Protein AF-A0A9P7FXV1-F1 (afdb_monomer_lite)

pLDDT: mean 77.08, std 21.06, range [22.27, 98.38]

Structure (mmCIF, N/CA/C/O backbone):
data_AF-A0A9P7FXV1-F1
#
_entry.id   AF-A0A9P7FXV1-F1
#
loop_
_atom_site.group_PDB
_atom_site.id
_atom_site.type_symbol
_atom_site.label_atom_id
_atom_site.label_alt_id
_atom_site.label_comp_id
_atom_site.label_asym_id
_atom_site.label_entity_id
_atom_site.label_seq_id
_atom_site.pdbx_PDB_ins_code
_atom_site.Cartn_x
_atom_site.Cartn_y
_atom_site.Cartn_z
_atom_site.occupancy
_atom_site.B_iso_or_equiv
_atom_site.auth_seq_id
_atom_site.auth_comp_id
_atom_site.auth_asym_id
_atom_site.auth_atom_id
_atom_site.pdbx_PDB_model_num
ATOM 1 N N . MET A 1 1 ? 38.167 -11.041 4.157 1.00 78.38 1 MET A N 1
ATOM 2 C CA . MET A 1 1 ? 37.473 -10.419 5.307 1.00 78.38 1 MET A CA 1
ATOM 3 C C . MET A 1 1 ? 36.008 -10.320 4.928 1.00 78.38 1 MET A C 1
ATOM 5 O O . MET A 1 1 ? 35.754 -10.194 3.730 1.00 78.38 1 MET A O 1
ATOM 9 N N . PRO A 1 2 ? 35.059 -10.440 5.872 1.00 86.94 2 PRO A N 1
ATOM 10 C CA . PRO A 1 2 ? 33.656 -10.215 5.556 1.00 86.94 2 PRO A CA 1
ATOM 11 C C . PRO A 1 2 ? 33.487 -8.873 4.840 1.00 86.94 2 PRO A C 1
ATOM 13 O O . PRO A 1 2 ? 34.215 -7.917 5.126 1.00 86.94 2 PRO A O 1
ATOM 16 N N . GLY A 1 3 ? 32.592 -8.820 3.862 1.00 89.19 3 GLY A N 1
ATOM 17 C CA . GLY A 1 3 ? 32.400 -7.605 3.083 1.00 89.19 3 GLY A CA 1
ATOM 18 C C . GLY A 1 3 ? 31.853 -7.850 1.691 1.00 89.19 3 GLY A C 1
ATOM 19 O O . GLY A 1 3 ? 31.353 -8.932 1.378 1.00 89.19 3 GLY A O 1
ATOM 20 N N . PHE A 1 4 ? 31.973 -6.834 0.848 1.00 91.94 4 PHE A N 1
ATOM 21 C CA . PHE A 1 4 ? 31.473 -6.863 -0.521 1.00 91.94 4 PHE A CA 1
ATOM 22 C C . PHE A 1 4 ? 32.622 -6.714 -1.502 1.00 91.94 4 PHE A C 1
ATOM 24 O O . PHE A 1 4 ? 33.354 -5.727 -1.441 1.00 91.94 4 PHE A O 1
ATOM 31 N N . ASN A 1 5 ? 32.747 -7.663 -2.425 1.00 94.88 5 ASN A N 1
ATOM 32 C CA . ASN A 1 5 ? 33.520 -7.463 -3.641 1.00 94.88 5 ASN A CA 1
ATOM 33 C C . ASN A 1 5 ? 32.576 -6.904 -4.702 1.00 94.88 5 ASN A C 1
ATOM 35 O O . ASN A 1 5 ? 31.566 -7.533 -5.001 1.00 94.88 5 ASN A O 1
ATOM 39 N N . ILE A 1 6 ? 32.862 -5.742 -5.283 1.00 95.81 6 ILE A N 1
ATOM 40 C CA . ILE A 1 6 ? 31.941 -5.085 -6.219 1.00 95.81 6 ILE A CA 1
ATOM 41 C C . ILE A 1 6 ? 32.636 -4.820 -7.546 1.00 95.81 6 ILE A C 1
ATOM 43 O O . ILE A 1 6 ? 33.734 -4.267 -7.588 1.00 95.81 6 ILE A O 1
ATOM 47 N N . ARG A 1 7 ? 31.975 -5.194 -8.646 1.00 95.94 7 ARG A N 1
ATOM 48 C CA . ARG A 1 7 ? 32.440 -4.901 -10.004 1.00 95.94 7 ARG A CA 1
ATOM 49 C C . ARG A 1 7 ? 31.325 -4.413 -10.920 1.00 95.94 7 ARG A C 1
ATOM 51 O O . ARG A 1 7 ? 30.153 -4.744 -10.748 1.00 95.94 7 ARG A O 1
ATOM 58 N N . ASN A 1 8 ? 31.725 -3.696 -11.957 1.00 96.69 8 ASN A N 1
ATOM 59 C CA . ASN A 1 8 ? 30.884 -3.206 -13.032 1.00 96.69 8 ASN A CA 1
ATOM 60 C C . ASN A 1 8 ? 31.045 -4.085 -14.280 1.00 96.69 8 ASN A C 1
ATOM 62 O O . ASN A 1 8 ? 32.111 -4.108 -14.893 1.00 96.69 8 ASN A O 1
ATOM 66 N N . ALA A 1 9 ? 29.981 -4.788 -14.660 1.00 92.94 9 ALA A N 1
ATOM 67 C CA . ALA A 1 9 ? 29.881 -5.538 -15.913 1.00 92.94 9 ALA A CA 1
ATOM 68 C C . ALA A 1 9 ? 29.046 -4.804 -16.980 1.00 92.94 9 ALA A C 1
ATOM 70 O O . ALA A 1 9 ? 28.849 -5.322 -18.079 1.00 92.94 9 ALA A O 1
ATOM 71 N N . SER A 1 10 ? 28.544 -3.605 -16.671 1.00 90.81 10 SER A N 1
ATOM 72 C CA . SER A 1 10 ? 27.844 -2.756 -17.633 1.00 90.81 10 SER A CA 1
ATOM 73 C C . SER A 1 10 ? 28.825 -1.996 -18.536 1.00 90.81 10 SER A C 1
ATOM 75 O O . SER A 1 10 ? 30.025 -1.911 -18.270 1.00 90.81 10 SER A O 1
ATOM 77 N N . SER A 1 11 ? 28.305 -1.376 -19.596 1.00 90.81 11 SER A N 1
ATOM 78 C CA . SER A 1 11 ? 29.070 -0.454 -20.444 1.00 90.81 11 SER A CA 1
ATOM 79 C C . SER A 1 11 ? 29.224 0.955 -19.847 1.00 90.81 11 SER A C 1
ATOM 81 O O . SER A 1 11 ? 29.868 1.803 -20.466 1.00 90.81 11 SER A O 1
ATOM 83 N N . ASN A 1 12 ? 28.632 1.236 -18.678 1.00 89.62 12 ASN A N 1
ATOM 84 C CA . ASN A 1 12 ? 28.641 2.564 -18.067 1.00 89.62 12 ASN A CA 1
ATOM 85 C C . ASN A 1 12 ? 29.985 2.856 -17.379 1.00 89.62 12 ASN A C 1
ATOM 87 O O . ASN A 1 12 ? 30.317 2.233 -16.374 1.00 89.62 12 ASN A O 1
ATOM 91 N N . LYS A 1 13 ? 30.748 3.829 -17.893 1.00 92.12 13 LYS A N 1
ATOM 92 C CA . LYS A 1 13 ? 32.051 4.249 -17.334 1.00 92.12 13 LYS A CA 1
ATOM 93 C C . LYS A 1 13 ? 31.947 5.300 -16.225 1.00 92.12 13 LYS A C 1
ATOM 95 O O . LYS A 1 13 ? 32.946 5.588 -15.576 1.00 92.12 13 LYS A O 1
ATOM 100 N N . HIS A 1 14 ? 30.761 5.862 -16.019 1.00 93.06 14 HIS A N 1
ATOM 101 C CA . HIS A 1 14 ? 30.466 6.912 -15.044 1.00 93.06 14 HIS A CA 1
ATOM 102 C C . HIS A 1 14 ? 29.825 6.353 -13.766 1.00 93.06 14 HIS A C 1
ATOM 104 O O . HIS A 1 14 ? 29.205 7.084 -12.998 1.00 93.06 14 HIS A O 1
ATOM 110 N N . LEU A 1 15 ? 29.955 5.041 -13.550 1.00 95.75 15 LEU A N 1
ATOM 111 C CA . LEU A 1 15 ? 29.354 4.341 -12.427 1.00 95.75 15 LEU A CA 1
ATOM 112 C C . LEU A 1 15 ? 30.169 4.542 -11.148 1.00 95.75 15 LEU A C 1
ATOM 114 O O . LEU A 1 15 ? 31.364 4.230 -11.098 1.00 95.75 15 LEU A O 1
ATOM 118 N N . GLN A 1 16 ? 29.487 4.972 -10.093 1.00 95.81 16 GLN A N 1
ATOM 119 C CA . GLN A 1 16 ? 30.027 4.990 -8.741 1.00 95.81 16 GLN A CA 1
ATOM 120 C C . GLN A 1 16 ? 29.188 4.142 -7.796 1.00 95.81 16 GLN A C 1
ATOM 122 O O . GLN A 1 16 ? 27.984 4.001 -7.999 1.00 95.81 16 GLN A O 1
ATOM 127 N N . VAL A 1 17 ? 29.830 3.613 -6.757 1.00 94.25 17 VAL A N 1
ATOM 128 C CA . VAL A 1 17 ? 29.213 2.853 -5.675 1.00 94.25 17 VAL A CA 1
ATOM 129 C C . VAL A 1 17 ? 29.401 3.557 -4.337 1.00 94.25 17 VAL A C 1
ATOM 131 O O . VAL A 1 17 ? 30.444 4.144 -4.054 1.00 94.25 17 VAL A O 1
ATOM 134 N N . PHE A 1 18 ? 28.368 3.467 -3.523 1.00 91.00 18 PHE A N 1
ATOM 135 C CA . PHE A 1 18 ? 28.313 3.820 -2.123 1.00 91.00 18 PHE A CA 1
ATOM 136 C C . PHE A 1 18 ? 28.057 2.538 -1.332 1.00 91.00 18 PHE A C 1
ATOM 138 O O . PHE A 1 18 ? 27.135 1.790 -1.663 1.00 91.00 18 PHE A O 1
ATOM 145 N N . VAL A 1 19 ? 28.860 2.283 -0.300 1.00 86.75 19 VAL A N 1
ATOM 146 C CA . VAL A 1 19 ? 28.647 1.165 0.626 1.00 86.75 19 VAL A CA 1
ATOM 147 C C . VAL A 1 19 ? 28.543 1.742 2.023 1.00 86.75 19 VAL A C 1
ATOM 149 O O . VAL A 1 19 ? 29.552 2.206 2.566 1.00 86.75 19 VAL A O 1
ATOM 152 N N . SER A 1 20 ? 27.338 1.703 2.596 1.00 79.06 20 SER A N 1
ATOM 153 C CA . SER A 1 20 ? 27.095 2.260 3.926 1.00 79.06 20 SER A CA 1
ATOM 154 C C . SER A 1 20 ? 28.031 1.656 4.966 1.00 79.06 20 SER A C 1
ATOM 156 O O . SER A 1 20 ? 28.611 0.582 4.782 1.00 79.06 20 SER A O 1
ATOM 158 N N . LYS A 1 21 ? 28.206 2.386 6.063 1.00 71.94 21 LYS A N 1
ATOM 159 C CA . LYS A 1 21 ? 28.910 1.921 7.250 1.00 71.94 21 LYS A CA 1
ATOM 160 C C . LYS A 1 21 ? 28.136 2.423 8.462 1.00 71.94 21 LYS A C 1
ATOM 162 O O . LYS A 1 21 ? 28.239 3.593 8.819 1.00 71.94 21 LYS A O 1
ATOM 167 N N . TYR A 1 22 ? 27.350 1.553 9.089 1.00 56.75 22 TYR A N 1
ATOM 168 C CA . TYR A 1 22 ? 26.616 1.883 10.318 1.00 56.75 22 TYR A CA 1
ATOM 169 C C . TYR A 1 22 ? 27.552 1.852 11.544 1.00 56.75 22 TYR A C 1
ATOM 171 O O . TYR A 1 22 ? 27.484 0.963 12.391 1.00 56.75 22 TYR A O 1
ATOM 179 N N . SER A 1 23 ? 28.461 2.824 11.631 1.00 58.47 23 SER A N 1
ATOM 180 C CA . SER A 1 23 ? 29.345 3.062 12.784 1.00 58.47 23 SER A CA 1
ATOM 181 C C . SER A 1 23 ? 29.345 4.544 13.164 1.00 58.47 23 SER A C 1
ATOM 183 O O . SER A 1 23 ? 28.926 5.361 12.351 1.00 58.47 23 SER A O 1
ATOM 185 N N . GLU A 1 24 ? 29.856 4.900 14.347 1.00 49.47 24 GLU A N 1
ATOM 186 C CA . GLU A 1 24 ? 29.978 6.305 14.789 1.00 49.47 24 GLU A CA 1
ATOM 187 C C . GLU A 1 24 ? 30.784 7.180 13.802 1.00 49.47 24 GLU A C 1
ATOM 189 O O . GLU A 1 24 ? 30.494 8.364 13.664 1.00 49.47 24 GLU A O 1
ATOM 194 N N . ASP A 1 25 ? 31.690 6.572 13.023 1.00 55.88 25 ASP A N 1
ATOM 195 C CA . ASP A 1 25 ? 32.402 7.192 11.896 1.00 55.88 25 ASP A CA 1
ATOM 196 C C . ASP A 1 25 ? 31.769 6.793 10.550 1.00 55.88 25 ASP A C 1
ATOM 198 O O . ASP A 1 25 ? 32.383 6.066 9.755 1.00 55.88 25 ASP A O 1
ATOM 202 N N . GLY A 1 26 ? 30.503 7.162 10.340 1.00 55.84 26 GLY A N 1
ATOM 203 C CA . GLY A 1 26 ? 29.802 6.949 9.070 1.00 55.84 26 GLY A CA 1
ATOM 204 C C . GLY A 1 26 ? 30.596 7.503 7.880 1.00 55.84 26 GLY A C 1
ATOM 205 O O . GLY A 1 26 ? 31.362 8.455 8.014 1.00 55.84 26 GLY A O 1
ATOM 206 N N . ASP A 1 27 ? 30.436 6.882 6.717 1.00 64.88 27 ASP A N 1
ATOM 207 C CA . ASP A 1 27 ? 31.075 7.313 5.475 1.00 64.88 27 ASP A CA 1
ATOM 20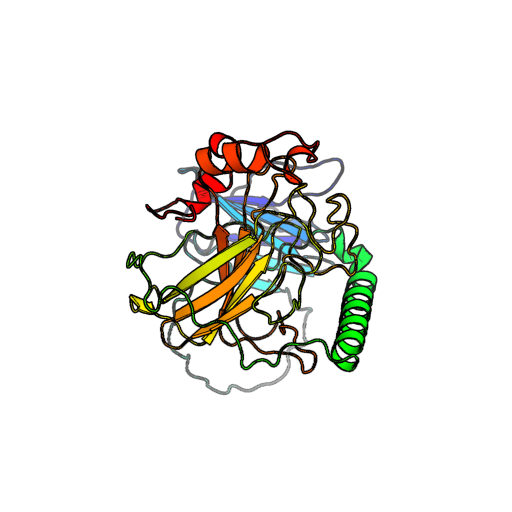8 C C . ASP A 1 27 ? 29.985 7.503 4.424 1.00 64.88 27 ASP A C 1
ATOM 210 O O . ASP A 1 27 ? 29.227 6.563 4.197 1.00 64.88 27 ASP A O 1
ATOM 214 N N . ASP A 1 28 ? 29.932 8.697 3.823 1.00 73.31 28 ASP A N 1
ATOM 215 C CA . ASP A 1 28 ? 28.991 9.122 2.770 1.00 73.31 28 ASP A CA 1
ATOM 216 C C . ASP A 1 28 ? 29.664 9.190 1.378 1.00 73.31 28 ASP A C 1
ATOM 218 O O . ASP A 1 28 ? 29.111 9.721 0.406 1.00 73.31 28 ASP A O 1
ATOM 222 N N . SER A 1 29 ? 30.895 8.680 1.270 1.00 85.31 29 SER A N 1
ATOM 223 C CA . SER A 1 29 ? 31.724 8.780 0.068 1.00 85.31 29 SER A CA 1
ATOM 224 C C . SER A 1 29 ? 31.282 7.828 -1.043 1.00 85.31 29 SER A C 1
ATOM 226 O O . SER A 1 29 ? 30.907 6.678 -0.819 1.00 85.31 29 SER A O 1
ATOM 228 N N . TRP A 1 30 ? 31.399 8.301 -2.285 1.00 90.44 30 TRP A N 1
ATOM 229 C CA . TRP A 1 30 ? 31.134 7.523 -3.496 1.00 90.44 30 TRP A CA 1
ATOM 230 C C . TRP A 1 30 ? 32.443 7.175 -4.203 1.00 90.44 30 TRP A C 1
ATOM 232 O O . TRP A 1 30 ? 33.311 8.032 -4.375 1.00 90.44 30 TRP A O 1
ATOM 242 N N . PHE A 1 31 ? 32.559 5.936 -4.671 1.00 93.50 31 PHE A N 1
ATOM 243 C CA . PHE A 1 31 ? 33.786 5.378 -5.237 1.00 93.50 31 PHE A CA 1
ATOM 244 C C . PHE A 1 31 ? 33.553 4.857 -6.652 1.00 93.50 31 PHE A C 1
ATOM 246 O O . PHE A 1 31 ? 32.490 4.325 -6.953 1.00 93.50 31 PHE A O 1
ATOM 253 N N . ASN A 1 32 ? 34.544 4.971 -7.535 1.00 95.75 32 ASN A N 1
ATOM 254 C CA . ASN A 1 32 ? 34.448 4.377 -8.870 1.00 95.75 32 ASN A CA 1
ATOM 255 C C . ASN A 1 32 ? 34.432 2.847 -8.775 1.00 95.75 32 ASN A C 1
ATOM 257 O O . ASN A 1 32 ? 35.198 2.266 -8.009 1.00 95.75 32 ASN A O 1
ATOM 261 N N . VAL A 1 33 ? 33.593 2.198 -9.583 1.00 94.94 33 VAL A N 1
ATOM 262 C CA . VAL A 1 33 ? 33.449 0.736 -9.553 1.00 94.94 33 VAL A CA 1
ATOM 263 C C . VAL A 1 33 ? 34.418 0.082 -10.546 1.00 94.94 33 VAL A C 1
ATOM 265 O O . VAL A 1 33 ? 34.343 0.387 -11.742 1.00 94.94 33 VAL A O 1
ATOM 268 N N . PRO A 1 34 ? 35.307 -0.831 -10.112 1.00 94.44 34 PRO A N 1
ATOM 269 C CA . PRO A 1 34 ? 36.221 -1.522 -11.018 1.00 94.44 34 PRO A CA 1
ATOM 270 C C . PRO A 1 34 ? 35.474 -2.524 -11.908 1.00 94.44 34 PRO A C 1
ATOM 272 O O . PRO A 1 34 ? 34.365 -2.948 -11.603 1.00 94.44 34 PRO A O 1
ATOM 275 N N . THR A 1 35 ? 36.075 -2.960 -13.014 1.00 94.38 35 THR A N 1
ATOM 276 C CA . THR A 1 35 ? 35.463 -3.952 -13.926 1.00 94.38 35 THR A CA 1
ATOM 277 C C . THR A 1 35 ? 35.704 -5.407 -13.506 1.00 94.38 35 THR A C 1
ATOM 279 O O . THR A 1 35 ? 35.153 -6.333 -14.101 1.00 94.38 35 THR A O 1
ATOM 282 N N . SER A 1 36 ? 36.523 -5.641 -12.477 1.00 92.19 36 SER A N 1
ATOM 283 C CA . SER A 1 36 ? 36.854 -6.977 -11.971 1.00 92.19 36 SER A CA 1
ATOM 284 C C . SER A 1 36 ? 37.156 -6.952 -10.472 1.00 92.19 36 SER A C 1
ATOM 286 O O . SER A 1 36 ? 37.454 -5.895 -9.925 1.00 92.19 36 SER A O 1
ATOM 288 N N . PHE A 1 37 ? 37.147 -8.125 -9.834 1.00 90.06 37 PHE A N 1
ATOM 289 C CA . PHE A 1 37 ? 37.523 -8.301 -8.424 1.00 90.06 37 PHE A CA 1
ATOM 290 C C . PHE A 1 37 ? 39.044 -8.426 -8.201 1.00 90.06 37 PHE A C 1
ATOM 292 O O . PHE A 1 37 ? 39.482 -8.758 -7.106 1.00 90.06 37 PHE A O 1
ATOM 299 N N . ALA A 1 38 ? 39.861 -8.216 -9.242 1.00 86.75 38 ALA A N 1
ATOM 300 C CA . ALA A 1 38 ? 41.285 -8.554 -9.220 1.00 86.75 38 ALA A CA 1
ATOM 301 C C . ALA A 1 38 ? 42.121 -7.708 -8.244 1.00 86.75 38 ALA A C 1
ATOM 303 O O . ALA A 1 38 ? 43.140 -8.189 -7.754 1.00 86.75 38 ALA A O 1
ATOM 304 N N . ASP A 1 39 ? 41.709 -6.465 -7.974 1.00 88.50 39 ASP A N 1
ATOM 305 C CA . ASP A 1 39 ? 42.360 -5.588 -7.001 1.00 88.50 39 ASP A CA 1
ATOM 306 C C . ASP A 1 39 ? 41.441 -5.350 -5.792 1.00 88.50 39 ASP A C 1
ATOM 308 O O . ASP A 1 39 ? 40.539 -4.510 -5.850 1.00 88.50 39 ASP A O 1
ATOM 312 N N . PRO A 1 40 ? 41.678 -6.042 -4.665 1.00 85.19 40 PRO A N 1
ATOM 313 C CA . PRO A 1 40 ? 40.875 -5.877 -3.462 1.00 85.19 40 PRO A CA 1
ATOM 314 C C . PRO A 1 40 ? 40.891 -4.451 -2.903 1.00 85.19 40 PRO A C 1
ATOM 316 O O . PRO A 1 40 ? 39.936 -4.056 -2.251 1.00 85.19 40 PRO A O 1
ATOM 319 N N . LYS A 1 41 ? 41.925 -3.637 -3.162 1.00 85.12 41 LYS A N 1
ATOM 320 C CA . LYS A 1 41 ? 41.974 -2.261 -2.629 1.00 85.12 41 LYS A CA 1
ATOM 321 C C . LYS A 1 41 ? 40.913 -1.348 -3.235 1.00 85.12 41 LYS A C 1
ATOM 323 O O . LYS A 1 41 ? 40.562 -0.341 -2.630 1.00 85.12 41 LYS A O 1
ATOM 328 N N . THR A 1 42 ? 40.460 -1.673 -4.440 1.00 87.00 42 THR A N 1
ATOM 329 C CA . THR A 1 42 ? 39.475 -0.891 -5.192 1.00 87.00 42 THR A CA 1
ATOM 330 C C . THR A 1 42 ? 38.148 -1.623 -5.348 1.00 87.00 42 THR A C 1
ATOM 332 O O . THR A 1 42 ? 37.130 -0.980 -5.586 1.00 87.00 42 THR A O 1
ATOM 335 N N . ALA A 1 43 ? 38.150 -2.952 -5.210 1.00 90.88 43 ALA A N 1
ATOM 336 C CA . ALA A 1 43 ? 36.970 -3.788 -5.369 1.00 90.88 43 ALA A CA 1
ATOM 337 C C . ALA A 1 43 ? 36.364 -4.279 -4.049 1.00 90.88 43 ALA A C 1
ATOM 339 O O . ALA A 1 43 ? 35.244 -4.779 -4.097 1.00 90.88 43 ALA A O 1
ATOM 340 N N . HIS A 1 44 ? 37.058 -4.183 -2.906 1.00 93.69 44 HIS A N 1
ATOM 341 C CA . HIS A 1 44 ? 36.582 -4.736 -1.634 1.00 93.69 44 HIS A CA 1
ATOM 342 C C . HIS A 1 44 ? 36.222 -3.655 -0.612 1.00 93.69 44 HIS A C 1
ATOM 344 O O . HIS A 1 44 ? 37.040 -2.804 -0.262 1.00 93.69 44 HIS A O 1
ATOM 350 N N . TRP A 1 45 ? 35.017 -3.764 -0.055 1.00 92.06 45 TRP A N 1
ATOM 351 C CA . TRP A 1 45 ? 34.568 -2.991 1.099 1.00 92.06 45 TRP A CA 1
ATOM 352 C C . TRP A 1 45 ? 34.412 -3.926 2.291 1.00 92.06 45 TRP A C 1
ATOM 354 O O . TRP A 1 45 ? 33.451 -4.695 2.355 1.00 92.06 45 TRP A O 1
ATOM 364 N N . GLU A 1 46 ? 35.348 -3.845 3.238 1.00 90.56 46 GLU A N 1
ATOM 365 C CA . GLU A 1 46 ? 35.293 -4.622 4.478 1.00 90.56 46 GLU A CA 1
ATOM 366 C C . GLU A 1 46 ? 34.098 -4.167 5.319 1.00 90.56 46 GLU A C 1
ATOM 368 O O . GLU A 1 46 ? 33.997 -2.998 5.710 1.00 90.56 46 GLU A O 1
ATOM 373 N N . ARG A 1 47 ? 33.168 -5.088 5.559 1.00 87.50 47 ARG A N 1
ATOM 374 C CA . ARG A 1 47 ? 31.909 -4.867 6.275 1.00 87.50 47 ARG A CA 1
ATOM 375 C C . ARG A 1 47 ? 31.517 -6.160 6.966 1.00 87.50 47 ARG A C 1
ATOM 377 O O . ARG A 1 47 ? 31.844 -7.236 6.491 1.00 87.50 47 ARG A O 1
ATOM 384 N N . ASN A 1 48 ? 30.797 -6.088 8.076 1.00 81.62 48 ASN A N 1
ATOM 385 C CA . ASN A 1 48 ? 30.287 -7.297 8.711 1.00 81.62 48 ASN A CA 1
ATOM 386 C C . ASN A 1 48 ? 28.877 -7.046 9.220 1.00 81.62 48 ASN A C 1
ATOM 388 O O . ASN A 1 48 ? 28.684 -6.450 10.278 1.00 81.62 48 ASN A O 1
ATOM 392 N N . GLY A 1 49 ? 27.896 -7.470 8.432 1.00 73.62 49 GLY A N 1
ATOM 393 C CA . GLY A 1 49 ? 26.501 -7.177 8.706 1.00 73.62 49 GLY A CA 1
ATOM 394 C C . GLY A 1 49 ? 25.722 -6.878 7.440 1.00 73.62 49 GLY A C 1
ATOM 395 O O . GLY A 1 49 ? 26.093 -7.281 6.334 1.00 73.62 49 GLY A O 1
ATOM 396 N N . TRP A 1 50 ? 24.622 -6.169 7.636 1.00 76.69 50 TRP A N 1
ATOM 397 C CA . TRP A 1 50 ? 23.818 -5.635 6.553 1.00 76.69 50 TRP A CA 1
ATOM 398 C C . TRP A 1 50 ? 24.277 -4.231 6.197 1.00 76.69 50 TRP A C 1
ATOM 400 O O . TRP A 1 50 ? 24.424 -3.402 7.089 1.00 76.69 50 TRP A O 1
ATOM 410 N N . GLU A 1 51 ? 24.443 -3.968 4.906 1.00 79.94 51 GLU A N 1
ATOM 411 C CA . GLU A 1 51 ? 24.800 -2.646 4.394 1.00 79.94 51 GLU A CA 1
ATOM 412 C C . GLU A 1 51 ? 24.005 -2.327 3.123 1.00 79.94 51 GLU A C 1
ATOM 414 O O . GLU A 1 51 ? 23.653 -3.220 2.344 1.00 79.94 51 GLU A O 1
ATOM 419 N N . LEU A 1 52 ? 23.748 -1.038 2.899 1.00 80.62 52 LEU A N 1
ATOM 420 C CA . LEU A 1 52 ? 23.278 -0.516 1.624 1.00 80.62 52 LEU A CA 1
ATOM 421 C C . LEU A 1 52 ? 24.455 -0.455 0.651 1.00 80.62 52 LEU A C 1
ATOM 423 O O . LEU A 1 52 ? 25.425 0.260 0.892 1.00 80.62 52 LEU A O 1
ATOM 427 N N . VAL A 1 53 ? 24.318 -1.141 -0.479 1.00 85.19 53 VAL A N 1
ATOM 428 C CA . VAL A 1 53 ? 25.182 -1.002 -1.650 1.00 85.19 53 VAL A CA 1
ATOM 429 C C . VAL A 1 53 ? 24.397 -0.254 -2.723 1.00 85.19 53 VAL A C 1
ATOM 431 O O . VAL A 1 53 ? 23.507 -0.820 -3.358 1.00 85.19 53 VAL A O 1
ATOM 434 N N . ALA A 1 54 ? 24.692 1.031 -2.905 1.00 86.94 54 ALA A N 1
ATOM 435 C CA . ALA A 1 54 ? 24.009 1.899 -3.859 1.00 86.94 54 ALA A CA 1
ATOM 436 C C . ALA A 1 54 ? 24.929 2.303 -5.005 1.00 86.94 54 ALA A C 1
ATOM 438 O O . ALA A 1 54 ? 26.103 2.577 -4.806 1.00 86.94 54 ALA A O 1
ATOM 439 N N . PHE A 1 55 ? 24.380 2.382 -6.206 1.00 89.69 55 PHE A N 1
ATOM 440 C CA . PHE A 1 55 ? 25.072 2.792 -7.413 1.00 89.69 55 PHE A CA 1
ATOM 441 C C . PHE A 1 55 ? 24.449 4.068 -7.961 1.00 89.69 55 PHE A C 1
ATOM 443 O O . PHE A 1 55 ? 23.233 4.254 -7.887 1.00 89.69 55 PHE A O 1
ATOM 450 N N . ARG A 1 56 ? 25.283 4.929 -8.541 1.00 88.69 56 ARG A N 1
ATOM 451 C CA . ARG A 1 56 ? 24.855 6.121 -9.274 1.00 88.69 56 ARG A CA 1
ATOM 452 C C . ARG A 1 56 ? 25.601 6.242 -10.587 1.00 88.69 56 ARG A C 1
ATOM 454 O O . ARG A 1 56 ? 26.764 5.848 -10.681 1.00 88.69 56 ARG A O 1
ATOM 461 N N . ASP A 1 57 ? 24.935 6.814 -11.572 1.00 87.25 57 ASP A N 1
ATOM 462 C CA . ASP A 1 57 ? 25.604 7.382 -12.732 1.00 87.25 57 ASP A CA 1
ATOM 463 C C . ASP A 1 57 ? 26.002 8.820 -12.380 1.00 87.25 57 ASP A C 1
ATOM 465 O O . ASP A 1 57 ? 25.215 9.544 -11.786 1.00 87.25 57 ASP A O 1
ATOM 469 N N . THR A 1 58 ? 27.222 9.258 -12.680 1.00 89.06 58 THR A N 1
ATOM 470 C CA . THR A 1 58 ? 27.609 10.657 -12.421 1.00 89.06 58 THR A CA 1
ATOM 471 C C . THR A 1 58 ? 27.171 11.622 -13.521 1.00 89.06 58 THR A C 1
ATOM 473 O O . THR A 1 58 ? 27.347 12.827 -13.370 1.00 89.06 58 THR A O 1
ATOM 476 N N . THR A 1 59 ? 26.668 11.119 -14.650 1.00 87.62 59 THR A N 1
ATOM 477 C CA . THR A 1 59 ? 26.227 11.939 -15.793 1.00 87.62 59 THR A CA 1
ATOM 478 C C . THR A 1 59 ? 24.735 12.239 -15.785 1.00 87.62 59 THR A C 1
ATOM 480 O O . THR A 1 59 ? 24.280 13.098 -16.537 1.00 87.62 59 THR A O 1
ATOM 483 N N . ASN A 1 60 ? 23.974 11.545 -14.944 1.00 77.19 60 ASN A N 1
ATOM 484 C CA . ASN A 1 60 ? 22.547 11.751 -14.758 1.00 77.19 60 ASN A CA 1
ATOM 485 C C . ASN A 1 60 ? 22.182 11.483 -13.291 1.00 77.19 60 ASN A C 1
ATOM 487 O O . ASN A 1 60 ? 22.995 10.993 -12.519 1.00 77.19 60 ASN A O 1
ATOM 491 N N . GLU A 1 61 ? 20.970 11.822 -12.872 1.00 71.56 61 GLU A N 1
ATOM 492 C CA . GLU A 1 61 ? 20.567 11.676 -11.467 1.00 71.56 61 GLU A CA 1
ATOM 493 C C . GLU A 1 61 ? 20.166 10.236 -11.090 1.00 71.56 61 GLU A C 1
ATOM 495 O O . GLU A 1 61 ? 19.698 10.000 -9.976 1.00 71.56 61 GLU A O 1
ATOM 500 N N . THR A 1 62 ? 20.366 9.251 -11.977 1.00 75.19 62 THR A N 1
ATOM 501 C CA . THR A 1 62 ? 19.931 7.866 -11.746 1.00 75.19 62 THR A CA 1
ATOM 502 C C . THR A 1 62 ? 20.708 7.232 -10.602 1.00 75.19 62 THR A C 1
ATOM 504 O O . THR A 1 62 ? 21.944 7.206 -10.585 1.00 75.19 62 THR A O 1
ATOM 507 N N . ARG A 1 63 ? 19.964 6.651 -9.658 1.00 80.50 63 ARG A N 1
ATOM 508 C CA . ARG A 1 63 ? 20.499 5.896 -8.527 1.00 80.50 63 ARG A CA 1
ATOM 509 C C . ARG A 1 63 ? 19.704 4.620 -8.323 1.00 80.50 63 ARG A C 1
ATOM 511 O O . ARG A 1 63 ? 18.497 4.598 -8.534 1.00 80.50 63 ARG A O 1
ATOM 518 N N . ARG A 1 64 ? 20.381 3.562 -7.887 1.00 80.06 64 ARG A N 1
ATOM 519 C CA . ARG A 1 64 ? 19.744 2.294 -7.519 1.00 80.06 64 ARG A CA 1
ATOM 520 C C . ARG A 1 64 ? 20.576 1.585 -6.468 1.00 80.06 64 ARG A C 1
ATOM 522 O O . ARG A 1 64 ? 21.795 1.551 -6.595 1.00 80.06 64 ARG A O 1
ATOM 529 N N . GLY A 1 65 ? 19.947 1.025 -5.443 1.00 74.69 65 GLY A N 1
ATOM 530 C CA . GLY A 1 65 ? 20.668 0.360 -4.364 1.00 74.69 65 GLY A CA 1
ATOM 531 C C . GLY A 1 65 ? 19.997 -0.908 -3.872 1.00 74.69 65 GLY A C 1
ATOM 532 O O . GLY A 1 65 ? 18.811 -1.127 -4.090 1.00 74.69 65 GLY A O 1
ATOM 533 N N . TRP A 1 66 ? 20.796 -1.735 -3.209 1.00 81.94 66 TRP A N 1
ATOM 534 C CA . TRP A 1 66 ? 20.399 -3.019 -2.650 1.00 81.94 66 TRP A CA 1
ATOM 535 C C . TRP A 1 66 ? 20.912 -3.116 -1.217 1.00 81.94 66 TRP A C 1
ATOM 537 O O . TRP A 1 66 ? 22.059 -2.771 -0.941 1.00 81.94 66 TRP A O 1
ATOM 547 N N . TYR A 1 67 ? 20.080 -3.606 -0.302 1.00 68.06 67 TYR A N 1
ATOM 548 C CA . TYR A 1 67 ? 20.511 -3.929 1.057 1.00 68.06 67 TYR A CA 1
ATOM 549 C C . TYR A 1 67 ? 20.999 -5.381 1.084 1.00 68.06 67 TYR A C 1
ATOM 551 O O . TYR A 1 67 ? 20.226 -6.299 0.806 1.00 68.06 67 TYR A O 1
ATOM 559 N N . LEU A 1 68 ? 22.285 -5.596 1.364 1.00 74.38 68 LEU A N 1
ATOM 560 C CA . LEU A 1 68 ? 22.950 -6.897 1.236 1.00 74.38 68 LEU A CA 1
ATOM 561 C C . LEU A 1 68 ? 23.589 -7.322 2.563 1.00 74.38 68 LEU A C 1
ATOM 563 O O . LEU A 1 68 ? 24.014 -6.478 3.346 1.00 74.38 68 LEU A O 1
ATOM 567 N N . ASN A 1 69 ? 23.671 -8.634 2.813 1.00 77.94 69 ASN A N 1
ATOM 568 C CA . ASN A 1 69 ? 24.237 -9.194 4.044 1.00 77.94 69 ASN A CA 1
ATOM 569 C C . ASN A 1 69 ? 25.566 -9.914 3.789 1.00 77.94 69 ASN A C 1
ATOM 571 O O . ASN A 1 69 ? 25.600 -10.947 3.118 1.00 77.94 69 ASN A O 1
ATOM 575 N N . CYS A 1 70 ? 26.631 -9.416 4.407 1.00 77.69 70 CYS A N 1
ATOM 576 C CA . CYS A 1 70 ? 27.969 -10.003 4.380 1.00 77.69 70 CYS A CA 1
ATOM 577 C C . CYS A 1 70 ? 28.405 -10.558 5.749 1.00 77.69 70 CYS A C 1
ATOM 579 O O . CYS A 1 70 ? 29.592 -10.693 6.020 1.00 77.69 70 CYS A O 1
ATOM 581 N N . THR A 1 71 ? 27.463 -10.878 6.646 1.00 80.12 71 THR A N 1
ATOM 582 C CA . THR A 1 71 ? 27.788 -11.390 7.988 1.00 80.12 71 THR A CA 1
ATOM 583 C C . THR A 1 71 ? 28.636 -12.654 7.885 1.00 80.12 71 THR A C 1
ATOM 585 O O . THR A 1 71 ? 28.165 -13.681 7.400 1.00 80.12 71 THR A O 1
ATOM 588 N N . ASN A 1 72 ? 29.874 -12.578 8.377 1.00 82.94 72 ASN A N 1
ATOM 589 C CA . ASN A 1 72 ? 30.867 -13.655 8.358 1.00 82.94 72 ASN A CA 1
ATOM 590 C C . ASN A 1 72 ? 31.196 -14.217 6.960 1.00 82.94 72 ASN A C 1
ATOM 592 O O . ASN A 1 72 ? 31.709 -15.331 6.866 1.00 82.94 72 ASN A O 1
ATOM 596 N N . GLN A 1 73 ? 30.928 -13.471 5.885 1.00 84.06 73 GLN A N 1
ATOM 597 C CA . GLN A 1 73 ? 31.179 -13.923 4.514 1.00 84.06 73 GLN A CA 1
ATOM 598 C C . GLN A 1 73 ? 31.539 -12.769 3.580 1.00 84.06 73 GLN A C 1
ATOM 600 O O . GLN A 1 73 ? 31.209 -11.611 3.833 1.00 84.06 73 GLN A O 1
ATOM 605 N N . THR A 1 74 ? 32.188 -13.096 2.468 1.00 87.75 74 THR A N 1
ATOM 606 C CA . THR A 1 74 ? 32.403 -12.154 1.370 1.00 87.75 74 THR A CA 1
ATOM 607 C C . THR A 1 74 ? 31.355 -12.395 0.289 1.00 87.75 74 THR A C 1
ATOM 609 O O . THR A 1 74 ? 31.087 -13.536 -0.092 1.00 87.75 74 THR A O 1
ATOM 612 N N . VAL A 1 75 ? 30.724 -11.312 -0.160 1.00 85.38 75 VAL A N 1
ATOM 613 C CA . VAL A 1 75 ? 29.664 -11.335 -1.169 1.00 85.38 75 VAL A CA 1
ATOM 614 C C . VAL A 1 75 ? 30.162 -10.644 -2.430 1.00 85.38 75 VAL A C 1
ATOM 616 O O . VAL A 1 75 ? 30.482 -9.456 -2.410 1.00 85.38 75 VAL A O 1
ATOM 619 N N . ASP A 1 76 ? 30.179 -11.378 -3.533 1.00 90.62 76 ASP A N 1
ATOM 620 C CA . ASP A 1 76 ? 30.533 -10.867 -4.849 1.00 90.62 76 ASP A CA 1
ATOM 621 C C . ASP A 1 76 ? 29.298 -10.253 -5.513 1.00 90.62 76 ASP A C 1
ATOM 623 O O . ASP A 1 76 ? 28.327 -10.943 -5.823 1.00 90.62 76 ASP A O 1
ATOM 627 N N . VAL A 1 77 ? 29.347 -8.949 -5.766 1.00 89.75 77 VAL A N 1
ATOM 628 C CA . VAL A 1 77 ? 28.292 -8.145 -6.383 1.00 89.75 77 VAL A CA 1
ATOM 629 C C . VAL A 1 77 ? 28.743 -7.702 -7.771 1.00 89.75 77 VAL A C 1
ATOM 631 O O . VAL A 1 77 ? 29.739 -6.997 -7.940 1.00 89.75 77 VAL A O 1
ATOM 634 N N . THR A 1 78 ? 27.991 -8.093 -8.797 1.00 90.75 78 THR A N 1
ATOM 635 C CA . THR A 1 78 ? 28.211 -7.642 -10.177 1.00 90.75 78 THR A CA 1
ATOM 636 C C . THR A 1 78 ? 27.067 -6.740 -10.622 1.00 90.75 78 THR A C 1
ATOM 638 O O . THR A 1 78 ? 25.923 -7.184 -10.709 1.00 90.75 78 THR A O 1
ATOM 641 N N . PHE A 1 79 ? 27.381 -5.486 -10.944 1.00 91.31 79 PHE A N 1
ATOM 642 C CA . PHE A 1 79 ? 26.430 -4.536 -11.511 1.00 91.31 79 PHE A CA 1
ATOM 643 C C . PHE A 1 79 ? 26.331 -4.696 -13.031 1.00 91.31 79 PHE A C 1
ATOM 645 O O . PHE A 1 79 ? 27.331 -4.560 -13.737 1.00 91.31 79 PHE A O 1
ATOM 652 N N . ASN A 1 80 ? 25.125 -4.961 -13.540 1.00 83.25 80 ASN A N 1
ATOM 653 C CA . ASN A 1 80 ? 24.889 -5.279 -14.955 1.00 83.25 80 ASN A CA 1
ATOM 654 C C . ASN A 1 80 ? 24.277 -4.116 -15.767 1.00 83.25 80 ASN A C 1
ATOM 656 O O . ASN A 1 80 ? 24.230 -4.193 -16.996 1.00 83.25 80 ASN A O 1
ATOM 660 N N . GLY A 1 81 ? 23.826 -3.047 -15.102 1.00 78.19 81 GLY A N 1
ATOM 661 C CA . GLY A 1 81 ? 23.099 -1.914 -15.690 1.00 78.19 81 GLY A CA 1
ATOM 662 C C . GLY A 1 81 ? 21.962 -1.450 -14.774 1.00 78.19 81 GLY A C 1
ATOM 663 O O . GLY A 1 81 ? 21.506 -2.218 -13.931 1.00 78.19 81 GLY A O 1
ATOM 664 N N . PHE A 1 82 ? 21.500 -0.203 -14.917 1.00 76.00 82 PHE A N 1
ATOM 665 C CA . PHE A 1 82 ? 20.391 0.322 -14.100 1.00 76.00 82 PHE A CA 1
ATOM 666 C C . PHE A 1 82 ? 19.053 -0.367 -14.407 1.00 76.00 82 PHE A C 1
ATOM 668 O O . PHE A 1 82 ? 18.218 -0.519 -13.519 1.00 76.00 82 PHE A O 1
ATOM 675 N N . ASP A 1 83 ? 18.910 -0.860 -15.634 1.00 74.56 83 ASP A N 1
ATOM 676 C CA . ASP A 1 83 ? 17.778 -1.604 -16.184 1.00 74.56 83 ASP A CA 1
ATOM 677 C C . ASP A 1 83 ? 17.834 -3.123 -15.912 1.00 74.56 83 ASP A C 1
ATOM 679 O O . ASP A 1 83 ? 16.949 -3.861 -16.342 1.00 74.56 83 ASP A O 1
ATOM 683 N N . LYS A 1 84 ? 18.871 -3.618 -15.220 1.00 66.81 84 LYS A N 1
ATOM 684 C CA . LYS A 1 84 ? 19.116 -5.055 -14.994 1.00 66.81 84 LYS A CA 1
ATOM 685 C C . LYS A 1 84 ? 19.328 -5.364 -13.518 1.00 66.81 84 LYS A C 1
ATOM 687 O O . LYS A 1 84 ? 19.747 -4.507 -12.749 1.00 66.81 84 LYS A O 1
ATOM 692 N N . GLU A 1 85 ? 19.053 -6.597 -13.102 1.00 76.19 85 GLU A N 1
ATOM 693 C CA . GLU A 1 85 ? 19.383 -7.041 -11.742 1.00 76.19 85 GLU A CA 1
ATOM 694 C C . GLU A 1 85 ? 20.894 -7.196 -11.531 1.00 76.19 85 GLU A C 1
ATOM 696 O O . GLU A 1 85 ? 21.647 -7.465 -12.475 1.00 76.19 85 GLU A O 1
ATOM 701 N N . ILE A 1 86 ? 21.334 -7.054 -10.277 1.00 70.19 86 ILE A N 1
ATOM 702 C CA . ILE A 1 86 ? 22.700 -7.404 -9.871 1.00 70.19 86 ILE A CA 1
ATOM 703 C C . ILE A 1 86 ? 22.870 -8.923 -9.813 1.00 70.19 86 ILE A C 1
ATOM 705 O O . ILE A 1 86 ? 21.940 -9.660 -9.487 1.00 70.19 86 ILE A O 1
ATOM 709 N N . THR A 1 87 ? 24.082 -9.399 -10.084 1.00 82.50 87 THR A N 1
ATOM 710 C CA . THR A 1 87 ? 24.447 -10.797 -9.823 1.00 82.50 87 THR A CA 1
ATOM 711 C C . THR A 1 87 ? 25.136 -10.884 -8.471 1.00 82.50 87 THR A C 1
ATOM 713 O O . THR A 1 87 ? 26.078 -10.131 -8.224 1.00 82.50 87 THR A O 1
ATOM 716 N N . ILE A 1 88 ? 24.688 -11.814 -7.629 1.00 76.12 88 ILE A N 1
ATOM 717 C CA . ILE A 1 88 ? 25.267 -12.083 -6.312 1.00 76.12 88 ILE A CA 1
ATOM 718 C C . ILE A 1 88 ? 25.858 -13.492 -6.313 1.00 76.12 88 ILE A C 1
ATOM 720 O O . ILE A 1 88 ? 25.163 -14.445 -6.666 1.00 76.12 88 ILE A O 1
ATOM 724 N N . ALA A 1 89 ? 27.113 -13.621 -5.896 1.00 77.06 89 ALA A N 1
ATOM 725 C CA . ALA A 1 89 ? 27.739 -14.899 -5.581 1.00 77.06 89 ALA A CA 1
ATOM 726 C C . ALA A 1 89 ? 28.340 -14.849 -4.171 1.00 77.06 89 ALA A C 1
ATOM 728 O O . ALA A 1 89 ? 28.740 -13.790 -3.691 1.00 77.06 89 ALA A O 1
ATOM 729 N N . LEU A 1 90 ? 28.361 -15.991 -3.492 1.00 72.12 90 LEU A N 1
ATOM 730 C CA . LEU A 1 90 ? 29.078 -16.150 -2.232 1.00 72.12 90 LEU A CA 1
ATOM 731 C C . LEU A 1 90 ? 30.437 -16.763 -2.552 1.00 72.12 90 LEU A C 1
ATOM 733 O O . LEU A 1 90 ? 30.524 -17.646 -3.406 1.00 72.12 90 LEU A O 1
ATOM 737 N N . GLU A 1 91 ? 31.490 -16.295 -1.890 1.00 62.38 91 GLU A N 1
ATOM 738 C CA . GLU A 1 91 ? 32.789 -16.954 -1.983 1.00 62.38 91 GLU A CA 1
ATOM 739 C C . GLU A 1 91 ? 32.691 -18.306 -1.253 1.00 62.38 91 GLU A C 1
ATOM 741 O O . GLU A 1 91 ? 32.687 -18.365 -0.022 1.00 62.38 91 GLU A O 1
ATOM 746 N N . ASP A 1 92 ? 32.526 -19.397 -2.008 1.00 44.06 92 ASP A N 1
ATOM 747 C CA . ASP A 1 92 ? 32.506 -20.746 -1.444 1.00 44.06 92 ASP A CA 1
ATOM 748 C C . ASP A 1 92 ? 33.840 -21.029 -0.735 1.00 44.06 92 ASP A C 1
ATOM 750 O O . ASP A 1 92 ? 34.925 -20.851 -1.298 1.00 44.06 92 ASP A O 1
ATOM 754 N N . ALA A 1 93 ? 33.764 -21.527 0.503 1.00 36.34 93 ALA A N 1
ATOM 755 C CA . ALA A 1 93 ? 34.913 -22.107 1.190 1.00 36.34 93 ALA A CA 1
ATOM 756 C C . ALA A 1 93 ? 35.573 -23.177 0.292 1.00 36.34 93 ALA A C 1
ATOM 758 O O . ALA A 1 93 ? 34.867 -23.889 -0.429 1.00 36.34 93 ALA A O 1
ATOM 759 N N . PRO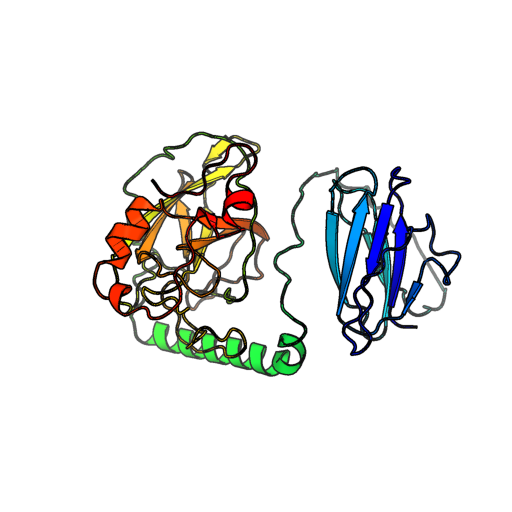 A 1 94 ? 36.911 -23.333 0.323 1.00 33.56 94 PRO A N 1
ATOM 760 C CA . PRO A 1 94 ? 37.623 -24.172 -0.631 1.00 33.56 94 PRO A CA 1
ATOM 761 C C . PRO A 1 94 ? 37.165 -25.628 -0.507 1.00 33.56 94 PRO A C 1
ATOM 763 O O . PRO A 1 94 ? 37.533 -26.332 0.433 1.00 33.56 94 PRO A O 1
ATOM 766 N N . THR A 1 95 ? 36.364 -26.090 -1.466 1.00 33.06 95 THR A N 1
ATOM 767 C CA . THR A 1 95 ? 36.011 -27.500 -1.599 1.00 33.06 95 THR A CA 1
ATOM 768 C C . THR A 1 95 ? 37.077 -28.210 -2.428 1.00 33.06 95 THR A C 1
ATOM 770 O O . THR A 1 95 ? 37.466 -27.794 -3.521 1.00 33.06 95 THR A O 1
ATOM 773 N N . ASP A 1 96 ? 37.603 -29.276 -1.829 1.00 30.06 96 ASP A N 1
ATOM 774 C CA . ASP A 1 96 ? 38.582 -30.206 -2.376 1.00 30.06 96 ASP A CA 1
ATOM 775 C C . ASP A 1 96 ? 38.180 -30.674 -3.785 1.00 30.06 96 ASP A C 1
ATOM 777 O O . ASP A 1 96 ? 37.128 -31.281 -4.002 1.00 30.06 96 ASP A O 1
ATOM 781 N N . ARG A 1 97 ? 39.035 -30.386 -4.772 1.00 41.09 97 ARG A N 1
ATOM 782 C CA . ARG A 1 97 ? 38.879 -30.882 -6.140 1.00 41.09 97 ARG A CA 1
ATOM 783 C C . ARG A 1 97 ? 39.104 -32.392 -6.149 1.00 41.09 97 ARG A C 1
ATOM 785 O O . ARG A 1 97 ? 40.256 -32.824 -6.190 1.00 41.09 97 ARG A O 1
ATOM 792 N N . ARG A 1 98 ? 38.040 -33.195 -6.278 1.00 32.53 98 ARG A N 1
ATOM 793 C CA . ARG A 1 98 ? 38.128 -34.533 -6.900 1.00 32.53 98 ARG A CA 1
ATOM 794 C C . ARG A 1 98 ? 36.768 -35.114 -7.362 1.00 32.53 98 ARG A C 1
ATOM 796 O O . ARG A 1 98 ? 35.955 -35.505 -6.541 1.00 32.53 98 ARG A O 1
ATOM 803 N N . ARG A 1 99 ? 36.672 -35.308 -8.696 1.00 30.36 99 ARG A N 1
ATOM 804 C CA . ARG A 1 99 ? 35.867 -36.280 -9.500 1.00 30.36 99 ARG A CA 1
ATOM 805 C C . ARG A 1 99 ? 34.368 -36.009 -9.820 1.00 30.36 99 ARG A C 1
ATOM 807 O O . ARG A 1 99 ? 33.510 -36.395 -9.048 1.00 30.36 99 ARG A O 1
ATOM 814 N N . GLN A 1 100 ? 34.144 -35.435 -11.023 1.00 26.22 100 GLN A N 1
ATOM 815 C CA . GLN A 1 100 ? 33.341 -35.862 -12.220 1.00 26.22 100 GLN A CA 1
ATOM 816 C C . GLN A 1 100 ? 31.964 -36.583 -12.116 1.00 26.22 100 GLN A C 1
ATOM 818 O O . GLN A 1 100 ? 31.750 -37.273 -11.126 1.00 26.22 100 GLN A O 1
ATOM 823 N N . PRO A 1 101 ? 31.118 -36.618 -13.194 1.00 32.88 101 PRO A N 1
ATOM 824 C CA . PRO A 1 101 ? 31.196 -35.966 -14.524 1.00 32.88 101 PRO A CA 1
ATOM 825 C C . PRO A 1 101 ? 29.925 -35.184 -14.964 1.00 32.88 101 PRO A C 1
ATOM 827 O O . PRO A 1 101 ? 28.913 -35.139 -14.275 1.00 32.88 101 PRO A O 1
ATOM 830 N N . GLU A 1 102 ? 30.040 -34.562 -16.141 1.00 33.50 102 GLU A N 1
ATOM 831 C CA . GLU A 1 102 ? 29.054 -33.771 -16.890 1.00 33.50 102 GLU A CA 1
ATOM 832 C C . GLU A 1 102 ? 27.708 -34.478 -17.139 1.00 33.50 102 GLU A C 1
ATOM 834 O O . GLU A 1 102 ? 27.671 -35.561 -17.721 1.00 33.50 102 GLU A O 1
ATOM 839 N N . GLU A 1 103 ? 26.602 -33.791 -16.835 1.00 25.48 103 GLU A N 1
ATOM 840 C CA . GLU A 1 103 ? 25.316 -34.011 -17.500 1.00 25.48 103 GLU A CA 1
ATOM 841 C C . GLU A 1 103 ? 24.808 -32.697 -18.100 1.00 25.48 103 GLU A C 1
ATOM 843 O O . GLU A 1 103 ? 24.673 -31.664 -17.443 1.00 25.48 103 GLU A O 1
ATOM 848 N N . SER A 1 104 ? 24.563 -32.758 -19.404 1.00 28.25 104 SER A N 1
ATOM 849 C CA . SER A 1 104 ? 24.048 -31.694 -20.249 1.00 28.25 104 SER A CA 1
ATOM 850 C C . SER A 1 104 ? 22.609 -31.331 -19.880 1.00 28.25 104 SER A C 1
ATOM 852 O O . SER A 1 104 ? 21.700 -32.133 -20.092 1.00 28.25 104 SER A O 1
ATOM 854 N N . PHE A 1 105 ? 22.378 -30.092 -19.448 1.00 23.06 105 PHE A N 1
ATOM 855 C CA . PHE A 1 105 ? 21.046 -29.489 -19.439 1.00 23.06 105 PHE A CA 1
ATOM 856 C C . PHE A 1 105 ? 21.041 -28.244 -20.327 1.00 23.06 105 PHE A C 1
ATOM 858 O O . PHE A 1 105 ? 21.773 -27.282 -20.102 1.00 23.06 105 PHE A O 1
ATOM 865 N N . SER A 1 106 ? 20.231 -28.289 -21.385 1.00 22.27 106 SER A N 1
ATOM 866 C CA . SER A 1 106 ? 19.975 -27.155 -22.274 1.00 22.27 106 SER A CA 1
ATOM 867 C C . SER A 1 106 ? 19.309 -25.995 -21.516 1.00 22.27 106 SER A C 1
ATOM 869 O O . SER A 1 106 ? 18.491 -26.245 -20.629 1.00 22.27 106 SER A O 1
ATOM 871 N N . PRO A 1 107 ? 19.595 -24.727 -21.869 1.00 22.59 107 PRO A N 1
ATOM 872 C CA . PRO A 1 107 ? 19.030 -23.582 -21.164 1.00 22.59 107 PRO A CA 1
ATOM 873 C C . PRO A 1 107 ? 17.543 -23.402 -21.518 1.00 22.59 107 PRO A C 1
ATOM 875 O O . PRO A 1 107 ? 17.204 -23.374 -22.708 1.00 22.59 107 PRO A O 1
ATOM 878 N N . PRO A 1 108 ? 16.631 -23.229 -20.541 1.00 24.98 108 PRO A N 1
ATOM 879 C CA . PRO A 1 108 ? 15.304 -22.734 -20.844 1.00 24.98 108 PRO A CA 1
ATOM 880 C C . PRO A 1 108 ? 15.363 -21.233 -21.150 1.00 24.98 108 PRO A C 1
ATOM 882 O O . PRO A 1 108 ? 16.180 -20.473 -20.633 1.00 24.98 108 PRO A O 1
ATOM 885 N N . ARG A 1 109 ? 14.489 -20.857 -22.077 1.00 23.94 109 ARG A N 1
ATOM 886 C CA . ARG A 1 109 ? 14.404 -19.574 -22.768 1.00 23.94 109 ARG A CA 1
ATOM 887 C C . ARG A 1 109 ? 14.216 -18.399 -21.805 1.00 23.94 109 ARG A C 1
ATOM 889 O O . ARG A 1 109 ? 13.503 -18.503 -20.813 1.00 23.94 109 ARG A O 1
ATOM 896 N N . TYR A 1 110 ? 14.828 -17.278 -22.183 1.00 22.89 110 TYR A N 1
ATOM 897 C CA . TYR A 1 110 ? 14.676 -15.959 -21.580 1.00 22.89 110 TYR A CA 1
ATOM 898 C C . TYR A 1 110 ? 13.200 -15.606 -21.356 1.00 22.89 110 TYR A C 1
ATOM 900 O O . TYR A 1 110 ? 12.449 -15.442 -22.315 1.00 22.89 110 TYR A O 1
ATOM 908 N N . PHE A 1 111 ? 12.824 -15.427 -20.092 1.00 22.47 111 PHE A N 1
ATOM 909 C CA . PHE A 1 111 ? 11.670 -14.629 -19.697 1.00 22.47 111 PHE A CA 1
ATOM 910 C C . PHE A 1 111 ? 12.196 -13.397 -18.969 1.00 22.47 111 PHE A C 1
ATOM 912 O O . PHE A 1 111 ? 12.783 -13.483 -17.891 1.00 22.47 111 PHE A O 1
ATOM 919 N N . THR A 1 112 ? 12.032 -12.246 -19.607 1.00 27.19 112 THR A N 1
ATOM 920 C CA . THR A 1 112 ? 12.247 -10.929 -19.018 1.00 27.19 112 THR A CA 1
ATOM 921 C C . THR A 1 112 ? 11.104 -10.646 -18.050 1.00 27.19 112 THR A C 1
ATOM 923 O O . THR A 1 112 ? 10.011 -10.298 -18.483 1.00 27.19 112 THR A O 1
ATOM 926 N N . HIS A 1 113 ? 11.345 -10.792 -16.750 1.00 28.11 113 HIS A N 1
ATOM 927 C CA . HIS A 1 113 ? 10.478 -10.222 -15.725 1.00 28.11 113 HIS A CA 1
ATOM 928 C C . HIS A 1 113 ? 11.333 -9.523 -14.674 1.00 28.11 113 HIS A C 1
ATOM 930 O O . HIS A 1 113 ? 12.092 -10.150 -13.936 1.00 28.11 113 HIS A O 1
ATOM 936 N N . VAL A 1 114 ? 11.200 -8.198 -14.656 1.00 35.62 114 VAL A N 1
ATOM 937 C CA . VAL A 1 114 ? 11.567 -7.332 -13.541 1.00 35.62 114 VAL A CA 1
ATOM 938 C C . VAL A 1 114 ? 10.620 -7.680 -12.399 1.00 35.62 114 VAL A C 1
ATOM 940 O O . VAL A 1 114 ? 9.431 -7.399 -12.481 1.00 35.62 114 VAL A O 1
ATOM 943 N N . SER A 1 115 ? 11.120 -8.373 -11.383 1.00 34.56 115 SER A N 1
ATOM 944 C CA . SER A 1 115 ? 10.535 -8.398 -10.041 1.00 34.56 115 SER A CA 1
ATOM 945 C C . SER A 1 115 ? 11.519 -9.115 -9.123 1.00 34.56 115 SER A C 1
ATOM 947 O O . SER A 1 115 ? 11.997 -10.192 -9.492 1.00 34.56 115 SER A O 1
ATOM 949 N N . LYS A 1 116 ? 11.841 -8.513 -7.963 1.00 34.47 116 LYS A N 1
ATOM 950 C CA . LYS A 1 116 ? 11.997 -9.231 -6.674 1.00 34.47 116 LYS A CA 1
ATOM 951 C C . LYS A 1 116 ? 12.543 -8.442 -5.478 1.00 34.47 116 LYS A C 1
ATOM 953 O O . LYS A 1 116 ? 12.592 -9.045 -4.409 1.00 34.47 116 LYS A O 1
ATOM 958 N N . PHE A 1 117 ? 12.964 -7.177 -5.567 1.00 32.22 117 PHE A N 1
ATOM 959 C CA . PHE A 1 117 ? 13.910 -6.694 -4.541 1.00 32.22 117 PHE A CA 1
ATOM 960 C C . PHE A 1 117 ? 13.415 -5.787 -3.396 1.00 32.22 117 PHE A C 1
ATOM 962 O O . PHE A 1 117 ? 14.158 -5.645 -2.430 1.00 32.22 117 PHE A O 1
ATOM 969 N N . GLU A 1 118 ? 12.190 -5.254 -3.375 1.00 31.77 118 GLU A N 1
ATOM 970 C CA . GLU A 1 118 ? 11.810 -4.323 -2.284 1.00 31.77 118 GLU A CA 1
ATOM 971 C C . GLU A 1 118 ? 11.094 -4.955 -1.074 1.00 31.77 118 GLU A C 1
ATOM 973 O O . GLU A 1 118 ? 11.183 -4.418 0.029 1.00 31.77 118 GLU A O 1
ATOM 978 N N . ALA A 1 119 ? 10.542 -6.168 -1.188 1.00 31.38 119 ALA A N 1
ATOM 979 C CA . ALA A 1 119 ? 9.850 -6.860 -0.082 1.00 31.38 119 ALA A CA 1
ATOM 980 C C . ALA A 1 119 ? 10.784 -7.456 1.008 1.00 31.38 119 ALA A C 1
ATOM 982 O O . ALA A 1 119 ? 10.385 -8.317 1.794 1.00 31.38 119 ALA A O 1
ATOM 983 N N . ARG A 1 120 ? 12.067 -7.062 1.050 1.00 35.16 120 ARG A N 1
ATOM 984 C CA . ARG A 1 120 ? 13.049 -7.524 2.057 1.00 35.16 120 ARG A CA 1
ATOM 985 C C . ARG A 1 120 ? 13.688 -6.404 2.878 1.00 35.16 120 ARG A C 1
ATOM 987 O O . ARG A 1 120 ? 14.642 -6.661 3.613 1.00 35.16 120 ARG A O 1
ATOM 994 N N . PHE A 1 121 ? 13.144 -5.190 2.843 1.00 27.25 121 PHE A N 1
ATOM 995 C CA . PHE A 1 121 ? 13.565 -4.123 3.751 1.00 27.25 121 PHE A CA 1
ATOM 996 C C . PHE A 1 121 ? 12.992 -4.327 5.164 1.00 27.25 121 PHE A C 1
ATOM 998 O O . PHE A 1 121 ? 12.061 -3.651 5.589 1.00 27.25 121 PHE A O 1
ATOM 1005 N N . ARG A 1 122 ? 13.581 -5.245 5.943 1.00 41.16 122 ARG A N 1
ATOM 1006 C CA . ARG A 1 122 ? 13.413 -5.269 7.407 1.00 41.16 122 ARG A CA 1
ATOM 1007 C C . ARG A 1 122 ? 14.754 -5.174 8.124 1.00 41.16 122 ARG A C 1
ATOM 1009 O O . ARG A 1 122 ? 15.459 -6.156 8.321 1.00 41.16 122 ARG A O 1
ATOM 1016 N N . SER A 1 123 ? 15.036 -3.912 8.445 1.00 36.31 123 SER A N 1
ATOM 1017 C CA . SER A 1 123 ? 15.873 -3.307 9.484 1.00 36.31 123 SER A CA 1
ATOM 1018 C C . SER A 1 123 ? 16.794 -4.205 10.324 1.00 36.31 123 SER A C 1
ATOM 1020 O O . SER A 1 123 ? 16.406 -5.201 10.927 1.00 36.31 123 SER A O 1
ATOM 1022 N N . VAL A 1 124 ? 18.017 -3.711 10.523 1.00 34.00 124 VAL A N 1
ATOM 1023 C CA . VAL A 1 124 ? 19.039 -4.195 11.472 1.00 34.00 124 VAL A CA 1
ATOM 1024 C C . VAL A 1 124 ? 18.520 -4.317 12.927 1.00 34.00 124 VAL A C 1
ATOM 1026 O O . VAL A 1 124 ? 19.116 -5.012 13.748 1.00 34.00 124 VAL A O 1
ATOM 1029 N N . HIS A 1 125 ? 17.358 -3.735 13.248 1.00 29.95 125 HIS A N 1
ATOM 1030 C CA . HIS A 1 125 ? 16.645 -3.941 14.516 1.00 29.95 125 HIS A CA 1
ATOM 1031 C C . HIS A 1 125 ? 15.866 -5.269 14.596 1.00 29.95 125 HIS A C 1
ATOM 1033 O O . HIS A 1 125 ? 15.752 -5.842 15.680 1.00 29.95 125 HIS A O 1
ATOM 1039 N N . ALA A 1 126 ? 15.381 -5.814 13.476 1.00 34.09 126 ALA A N 1
ATOM 1040 C CA . ALA A 1 126 ? 14.631 -7.070 13.446 1.00 34.09 126 ALA A CA 1
ATOM 1041 C C . ALA A 1 126 ? 15.508 -8.308 13.724 1.00 34.09 126 ALA A C 1
ATOM 1043 O O . ALA A 1 126 ? 15.008 -9.307 14.229 1.00 34.09 126 ALA A O 1
ATOM 1044 N N . LEU A 1 127 ? 16.824 -8.253 13.478 1.00 37.47 127 LEU A N 1
ATOM 1045 C CA . LEU A 1 127 ? 17.737 -9.396 13.676 1.00 37.47 127 LEU A CA 1
ATOM 1046 C C . LEU A 1 127 ? 18.021 -9.711 15.146 1.00 37.47 127 LEU A C 1
ATOM 1048 O O . LEU A 1 127 ? 18.139 -10.880 15.506 1.00 37.47 127 LEU A O 1
ATOM 1052 N N . LYS A 1 128 ? 18.050 -8.695 16.017 1.00 35.03 128 LYS A N 1
ATOM 1053 C CA . LYS A 1 128 ? 18.111 -8.909 17.476 1.00 35.03 128 LYS A CA 1
ATOM 1054 C C . LYS A 1 128 ? 16.800 -9.476 18.033 1.00 35.03 128 LYS A C 1
ATOM 1056 O O . LYS A 1 128 ? 16.797 -10.060 19.112 1.00 35.03 128 LYS A O 1
ATOM 1061 N N . CYS A 1 129 ? 15.714 -9.352 17.271 1.00 34.59 129 CYS A N 1
ATOM 1062 C CA . CYS A 1 129 ? 14.381 -9.807 17.631 1.00 34.59 129 CYS A CA 1
ATOM 1063 C C . CYS A 1 129 ? 13.904 -10.997 16.790 1.00 34.59 129 CYS A C 1
ATOM 1065 O O . CYS A 1 129 ? 12.775 -11.400 16.989 1.00 34.59 129 CYS A O 1
ATOM 1067 N N . ALA A 1 130 ? 14.685 -11.602 15.886 1.00 37.25 130 ALA A N 1
ATOM 1068 C CA . ALA A 1 130 ? 14.174 -12.631 14.965 1.00 37.25 130 ALA A CA 1
ATOM 1069 C C . ALA A 1 130 ? 13.512 -13.839 15.672 1.00 37.25 130 ALA A C 1
ATOM 1071 O O . ALA A 1 130 ? 12.423 -14.237 15.258 1.00 37.25 130 ALA A O 1
ATOM 1072 N N . PRO A 1 131 ? 14.055 -14.369 16.789 1.00 38.25 131 PRO A N 1
ATOM 1073 C CA . PRO A 1 131 ? 13.350 -15.365 17.597 1.00 38.25 131 PRO A CA 1
ATOM 1074 C C . PRO A 1 131 ? 12.084 -14.805 18.256 1.00 38.25 131 PRO A C 1
ATOM 1076 O O . PRO A 1 131 ? 11.090 -15.515 18.362 1.00 38.25 131 PRO A O 1
ATOM 1079 N N . ALA A 1 132 ? 12.093 -13.536 18.674 1.00 39.41 132 ALA A N 1
ATOM 1080 C CA . ALA A 1 132 ? 10.933 -12.855 19.244 1.00 39.41 132 ALA A CA 1
ATOM 1081 C C . ALA A 1 132 ? 9.861 -12.545 18.186 1.00 39.41 132 ALA A C 1
ATOM 1083 O O . ALA A 1 132 ? 8.690 -12.679 18.497 1.00 39.41 132 ALA A O 1
ATOM 1084 N N . ILE A 1 133 ? 10.238 -12.229 16.942 1.00 43.62 133 ILE A N 1
ATOM 1085 C CA . ILE A 1 133 ? 9.369 -12.020 15.778 1.00 43.62 133 ILE A CA 1
ATOM 1086 C C . ILE A 1 133 ? 8.783 -13.356 15.340 1.00 43.62 133 ILE A C 1
ATOM 1088 O O . ILE A 1 133 ? 7.580 -13.435 15.171 1.00 43.62 133 ILE A O 1
ATOM 1092 N N . ALA A 1 134 ? 9.575 -14.426 15.242 1.00 46.97 134 ALA A N 1
ATOM 1093 C CA . ALA A 1 134 ? 9.063 -15.759 14.927 1.00 46.97 134 ALA A CA 1
ATOM 1094 C C . ALA A 1 134 ? 8.148 -16.296 16.041 1.00 46.97 134 ALA A C 1
ATOM 1096 O O . ALA A 1 134 ? 7.085 -16.852 15.767 1.00 46.97 134 ALA A O 1
ATOM 1097 N N . THR A 1 135 ? 8.516 -16.088 17.311 1.00 53.31 135 THR A N 1
ATOM 1098 C CA . THR A 1 135 ? 7.658 -16.413 18.463 1.00 53.31 135 THR A CA 1
ATOM 1099 C C . THR A 1 135 ? 6.394 -15.563 18.443 1.00 53.31 135 THR A C 1
ATOM 1101 O O . THR A 1 135 ? 5.312 -16.084 18.679 1.00 53.31 135 THR A O 1
ATOM 1104 N N . PHE A 1 136 ? 6.497 -14.279 18.113 1.00 58.47 136 PHE A N 1
ATOM 1105 C CA . PHE A 1 136 ? 5.372 -13.363 17.988 1.00 58.47 136 PHE A CA 1
ATOM 1106 C C . PHE A 1 136 ? 4.446 -13.750 16.832 1.00 58.47 136 PHE A C 1
ATOM 1108 O O . PHE A 1 136 ? 3.247 -13.877 17.051 1.00 58.47 136 PHE A O 1
ATOM 1115 N N . GLU A 1 137 ? 4.974 -14.015 15.637 1.00 58.66 137 GLU A N 1
ATOM 1116 C CA . GLU A 1 137 ? 4.230 -14.528 14.486 1.00 58.66 137 GLU A CA 1
ATOM 1117 C C . GLU A 1 137 ? 3.546 -15.845 14.863 1.00 58.66 137 GLU A C 1
ATOM 1119 O O . GLU A 1 137 ? 2.358 -16.012 14.606 1.00 58.66 137 GLU A O 1
ATOM 1124 N N . THR A 1 138 ? 4.231 -16.732 15.592 1.00 62.38 138 THR A N 1
ATOM 1125 C CA . THR A 1 138 ? 3.650 -17.980 16.106 1.00 62.38 138 THR A CA 1
ATOM 1126 C C . THR A 1 138 ? 2.521 -17.719 17.109 1.00 62.38 138 THR A C 1
ATOM 1128 O O . THR A 1 138 ? 1.438 -18.278 16.963 1.00 62.38 138 THR A O 1
ATOM 1131 N N . GLN A 1 139 ? 2.707 -16.848 18.104 1.00 64.69 139 GLN A N 1
ATOM 1132 C CA . GLN A 1 139 ? 1.673 -16.496 19.089 1.00 64.69 139 GLN A CA 1
ATOM 1133 C C . GLN A 1 139 ? 0.474 -15.799 18.434 1.00 64.69 139 GLN A C 1
ATOM 1135 O O . GLN A 1 139 ? -0.678 -16.089 18.764 1.00 64.69 139 GLN A O 1
ATOM 1140 N N . ARG A 1 140 ? 0.731 -14.926 17.457 1.00 69.56 140 ARG A N 1
ATOM 1141 C CA . ARG A 1 140 ? -0.280 -14.273 16.626 1.00 69.56 140 ARG A CA 1
ATOM 1142 C C . ARG A 1 140 ? -1.077 -15.331 15.877 1.00 69.56 140 ARG A C 1
ATOM 1144 O O . ARG A 1 140 ? -2.292 -15.389 16.041 1.00 69.56 140 ARG A O 1
ATOM 1151 N N . MET A 1 141 ? -0.410 -16.230 15.158 1.00 65.81 141 MET A N 1
ATOM 1152 C CA . MET A 1 141 ? -1.046 -17.346 14.455 1.00 65.81 141 MET A CA 1
ATOM 1153 C C . MET A 1 141 ? -1.863 -18.240 15.387 1.00 65.81 141 MET A C 1
ATOM 1155 O O . MET A 1 141 ? -2.996 -18.586 15.062 1.00 65.81 141 MET A O 1
ATOM 1159 N N . LEU A 1 142 ? -1.355 -18.561 16.579 1.00 65.94 142 LEU A N 1
ATOM 1160 C CA . LEU A 1 142 ? -2.083 -19.343 17.582 1.00 65.94 142 LEU A CA 1
ATOM 1161 C C . LEU A 1 142 ? -3.340 -18.617 18.085 1.00 65.94 142 LEU A C 1
ATOM 1163 O O . LEU A 1 142 ? -4.398 -19.238 18.211 1.00 65.94 142 LEU A O 1
ATOM 1167 N N . LYS A 1 143 ? -3.273 -17.300 18.317 1.00 63.72 143 LYS A N 1
ATOM 1168 C CA . LYS A 1 143 ? -4.442 -16.488 18.692 1.00 63.72 143 LYS A CA 1
ATOM 1169 C C . LYS A 1 143 ? -5.474 -16.439 17.561 1.00 63.72 143 LYS A C 1
ATOM 1171 O O . LYS A 1 143 ? -6.666 -16.596 17.825 1.00 63.72 143 LYS A O 1
ATOM 1176 N N . ARG A 1 144 ? -5.032 -16.309 16.306 1.00 68.62 144 ARG A N 1
ATOM 1177 C CA . ARG A 1 144 ? -5.900 -16.376 15.116 1.00 68.62 144 ARG A CA 1
ATOM 1178 C C . ARG A 1 144 ? -6.566 -17.751 14.969 1.00 68.62 144 ARG A C 1
ATOM 1180 O O . ARG A 1 144 ? -7.771 -17.831 14.736 1.00 68.62 144 ARG A O 1
ATOM 1187 N N . ASN A 1 145 ? -5.833 -18.833 15.243 1.00 60.94 145 ASN A N 1
ATOM 1188 C CA . ASN A 1 145 ? -6.371 -20.201 15.309 1.00 60.94 145 ASN A CA 1
ATOM 1189 C C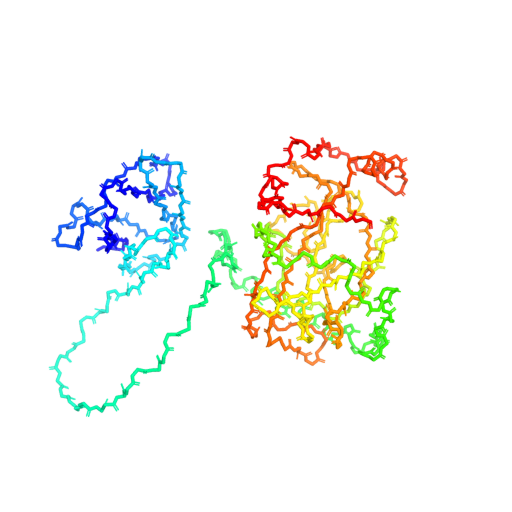 . ASN A 1 145 ? -7.422 -20.371 16.424 1.00 60.94 145 ASN A C 1
ATOM 1191 O O . ASN A 1 145 ? -8.309 -21.218 16.329 1.00 60.94 145 ASN A O 1
ATOM 1195 N N . HIS A 1 146 ? -7.331 -19.591 17.505 1.00 57.47 146 HIS A N 1
ATOM 1196 C CA . HIS A 1 146 ? -8.305 -19.626 18.596 1.00 57.47 146 HIS A CA 1
ATOM 1197 C C . HIS A 1 146 ? -9.572 -18.811 18.281 1.00 57.47 146 HIS A C 1
ATOM 1199 O O . HIS A 1 146 ? -10.674 -19.221 18.647 1.00 57.47 146 HIS A O 1
ATOM 1205 N N . LEU A 1 147 ? -9.433 -17.684 17.572 1.00 53.50 147 LEU A N 1
ATOM 1206 C CA . LEU A 1 147 ? -10.559 -16.858 17.118 1.00 53.50 147 LEU A CA 1
ATOM 1207 C C . LEU A 1 147 ? -11.404 -17.565 16.047 1.00 53.50 147 LEU A C 1
ATOM 1209 O O . LEU A 1 147 ? -12.632 -17.499 16.102 1.00 53.50 147 LEU A O 1
ATOM 1213 N N . THR A 1 148 ? -10.775 -18.314 15.140 1.00 52.53 148 THR A N 1
ATOM 1214 C CA . THR A 1 148 ? -11.479 -19.142 14.143 1.00 52.53 148 THR A CA 1
ATOM 1215 C C . THR A 1 148 ? -12.282 -20.277 14.778 1.00 52.53 148 THR A C 1
ATOM 1217 O O . THR A 1 148 ? -13.432 -20.498 14.402 1.00 52.53 148 THR A O 1
ATOM 1220 N N . LYS A 1 149 ? -11.763 -20.919 15.836 1.00 51.00 149 LYS A N 1
ATOM 1221 C CA . LYS A 1 149 ? -12.504 -21.934 16.614 1.00 51.00 149 LYS A CA 1
ATOM 1222 C C . LYS A 1 149 ? -13.742 -21.395 17.350 1.00 51.00 149 LYS A C 1
ATOM 1224 O O . LYS A 1 149 ? -14.593 -22.192 17.732 1.00 51.00 149 LYS A O 1
ATOM 1229 N N . ARG A 1 150 ? -13.868 -20.075 17.551 1.00 48.38 150 ARG A N 1
ATOM 1230 C CA . ARG A 1 150 ? -15.029 -19.430 18.205 1.00 48.38 150 ARG A CA 1
ATOM 1231 C C . ARG A 1 150 ? -16.120 -18.945 17.234 1.00 48.38 150 ARG A C 1
ATOM 1233 O O . ARG A 1 150 ? -17.081 -18.331 17.685 1.00 48.38 150 ARG A O 1
ATOM 1240 N N . GLY A 1 151 ? -16.018 -19.246 15.935 1.00 39.03 151 GLY A N 1
ATOM 1241 C CA . GLY A 1 151 ? -17.152 -19.141 15.004 1.00 39.03 151 GLY A CA 1
ATOM 1242 C C . GLY A 1 151 ? -17.528 -17.727 14.538 1.00 39.03 151 GLY A C 1
ATOM 1243 O O . GLY A 1 151 ? -18.709 -17.438 14.380 1.00 39.03 151 GLY A O 1
ATOM 1244 N N . ARG A 1 152 ? -16.554 -16.835 14.302 1.00 44.03 152 ARG A N 1
ATOM 1245 C CA . ARG A 1 152 ? -16.791 -15.499 13.704 1.00 44.03 152 ARG A CA 1
ATOM 1246 C C . ARG A 1 152 ? -15.981 -15.230 12.429 1.00 44.03 152 ARG A C 1
ATOM 1248 O O . ARG A 1 152 ? -15.558 -14.105 12.192 1.00 44.03 152 ARG A O 1
ATOM 1255 N N . GLN A 1 153 ? -15.760 -16.241 11.597 1.00 45.69 153 GLN A N 1
ATOM 1256 C CA . GLN A 1 153 ? -15.439 -15.981 10.193 1.00 45.69 153 GLN A CA 1
ATOM 1257 C C . GLN A 1 153 ? -16.733 -16.117 9.404 1.00 45.69 153 GLN A C 1
ATOM 1259 O O . GLN A 1 153 ? -17.351 -17.181 9.401 1.00 45.69 153 GLN A O 1
ATOM 1264 N N . ALA A 1 154 ? -17.153 -15.023 8.763 1.00 38.91 154 ALA A N 1
ATOM 1265 C CA . ALA A 1 154 ? -18.042 -15.149 7.623 1.00 38.91 154 ALA A CA 1
ATOM 1266 C C . ALA A 1 154 ? -17.370 -16.145 6.660 1.00 38.91 154 ALA A C 1
ATOM 1268 O O . ALA A 1 154 ? -16.162 -16.023 6.428 1.00 38.91 154 ALA A O 1
ATOM 1269 N N . PRO A 1 155 ? -18.087 -17.174 6.185 1.00 36.88 155 PRO A N 1
ATOM 1270 C CA . PRO A 1 155 ? -17.507 -18.150 5.281 1.00 36.88 155 PRO A CA 1
ATOM 1271 C C . PRO A 1 155 ? -16.910 -17.422 4.079 1.00 36.88 155 PRO A C 1
ATOM 1273 O O . PRO A 1 155 ? -17.461 -16.428 3.604 1.00 36.88 155 PRO A O 1
ATOM 1276 N N . THR A 1 156 ? -15.816 -17.967 3.557 1.00 44.94 156 THR A N 1
ATOM 1277 C CA . THR A 1 156 ? -15.079 -17.532 2.362 1.00 44.94 156 THR A CA 1
ATOM 1278 C C . THR A 1 156 ? -15.952 -17.393 1.099 1.00 44.94 156 THR A C 1
ATOM 1280 O O . THR A 1 156 ? -15.414 -17.100 0.043 1.00 44.94 156 THR A O 1
ATOM 1283 N N . SER A 1 157 ? -17.275 -17.601 1.167 1.00 36.88 157 SER A N 1
ATOM 1284 C CA . SER A 1 157 ? -18.212 -17.628 0.038 1.00 36.88 157 SER A CA 1
ATOM 1285 C C . SER A 1 157 ? -19.191 -16.446 -0.036 1.00 36.88 157 SER A C 1
ATOM 1287 O O . SER A 1 157 ? -20.145 -16.521 -0.806 1.00 36.88 157 SER A O 1
ATOM 1289 N N . LEU A 1 158 ? -19.018 -15.383 0.757 1.00 49.34 158 LEU A N 1
ATOM 1290 C CA . LEU A 1 158 ? -19.862 -14.178 0.684 1.00 49.34 158 LEU A CA 1
ATOM 1291 C C . LEU A 1 158 ? -19.016 -12.905 0.591 1.00 49.34 158 LEU A C 1
ATOM 1293 O O . LEU A 1 158 ? -19.288 -11.921 1.278 1.00 49.34 158 LEU A O 1
ATOM 1297 N N . ALA A 1 159 ? -17.976 -12.920 -0.247 1.00 55.38 159 ALA A N 1
ATOM 1298 C CA . ALA A 1 159 ? -17.423 -11.657 -0.716 1.00 55.38 159 ALA A CA 1
ATOM 1299 C C . ALA A 1 159 ? -18.577 -10.851 -1.345 1.00 55.38 159 ALA A C 1
ATOM 1301 O O . ALA A 1 159 ? -19.315 -11.416 -2.162 1.00 55.38 159 ALA A O 1
ATOM 1302 N N . PRO A 1 160 ? -18.790 -9.590 -0.936 1.00 60.94 160 PRO A N 1
ATOM 1303 C CA . PRO A 1 160 ? -19.736 -8.717 -1.609 1.00 60.94 160 PRO A CA 1
ATOM 1304 C C . PRO A 1 160 ? -19.470 -8.720 -3.116 1.00 60.94 160 PRO A C 1
ATOM 1306 O O . PRO A 1 160 ? -18.317 -8.768 -3.554 1.00 60.94 160 PRO A O 1
ATOM 1309 N N . ALA A 1 161 ? -20.536 -8.723 -3.915 1.00 72.88 161 ALA A N 1
ATOM 1310 C CA . ALA A 1 161 ? -20.371 -8.464 -5.336 1.00 72.88 161 ALA A CA 1
ATOM 1311 C C . ALA A 1 161 ? -19.918 -7.005 -5.482 1.00 72.88 161 ALA A C 1
ATOM 1313 O O . ALA A 1 161 ? -20.580 -6.150 -4.891 1.00 72.88 161 ALA A O 1
ATOM 1314 N N . PRO A 1 162 ? -18.843 -6.730 -6.240 1.00 79.31 162 PRO A N 1
ATOM 1315 C CA . PRO A 1 162 ? -18.349 -5.372 -6.388 1.00 79.31 162 PRO A CA 1
ATOM 1316 C C . PRO A 1 162 ? -19.429 -4.478 -6.983 1.00 79.31 162 PRO A C 1
ATOM 1318 O O . PRO A 1 162 ? -20.164 -4.900 -7.890 1.00 79.31 162 PRO A O 1
ATOM 1321 N N . HIS A 1 163 ? -19.519 -3.250 -6.480 1.00 82.12 163 HIS A N 1
ATOM 1322 C CA . HIS A 1 163 ? -20.432 -2.240 -7.004 1.00 82.12 163 HIS A CA 1
ATOM 1323 C C . HIS A 1 163 ? -20.233 -2.046 -8.516 1.00 82.12 163 HIS A C 1
ATOM 1325 O O . HIS A 1 163 ? -21.198 -1.975 -9.287 1.00 82.12 163 HIS A O 1
ATOM 1331 N N . TYR A 1 164 ? -18.978 -2.048 -8.960 1.00 82.56 164 TYR A N 1
ATOM 1332 C CA . TYR A 1 164 ? -18.604 -2.068 -10.362 1.00 82.56 164 TYR A CA 1
ATOM 1333 C C . TYR A 1 164 ? -18.265 -3.481 -10.846 1.00 82.56 164 TYR A C 1
ATOM 1335 O O . TYR A 1 164 ? -17.340 -4.138 -10.383 1.00 82.56 164 TYR A O 1
ATOM 1343 N N . SER A 1 165 ? -18.970 -3.932 -11.883 1.00 81.50 165 SER A N 1
ATOM 1344 C CA . SER A 1 165 ? -18.728 -5.239 -12.507 1.00 81.50 165 SER A CA 1
ATOM 1345 C C . SER A 1 165 ? -17.593 -5.243 -13.537 1.00 81.50 165 SER A C 1
ATOM 1347 O O . SER A 1 165 ? -17.170 -6.317 -13.968 1.00 81.50 165 SER A O 1
ATOM 1349 N N . THR A 1 166 ? -17.099 -4.067 -13.935 1.00 82.69 166 THR A N 1
ATOM 1350 C CA . THR A 1 166 ? -16.020 -3.880 -14.917 1.00 82.69 166 THR A CA 1
ATOM 1351 C C . THR A 1 166 ? -15.062 -2.789 -14.455 1.00 82.69 166 THR A C 1
ATOM 1353 O O . THR A 1 166 ? -15.501 -1.775 -13.908 1.00 82.69 166 THR A O 1
ATOM 1356 N N . ILE A 1 167 ? -13.776 -2.956 -14.758 1.00 81.56 167 ILE A N 1
ATOM 1357 C CA . ILE A 1 167 ? -12.740 -1.962 -14.469 1.00 81.56 167 ILE A CA 1
ATOM 1358 C C . ILE A 1 167 ? -13.068 -0.671 -15.230 1.00 81.56 167 ILE A C 1
ATOM 1360 O O . ILE A 1 167 ? -13.336 -0.704 -16.432 1.00 81.56 167 ILE A O 1
ATOM 1364 N N . LYS A 1 168 ? -13.117 0.455 -14.511 1.00 77.62 168 LYS A N 1
ATOM 1365 C CA . LYS A 1 168 ? -13.538 1.755 -15.059 1.00 77.62 168 LYS A CA 1
ATOM 1366 C C . LYS A 1 168 ? -12.412 2.506 -15.758 1.00 77.62 168 LYS A C 1
ATOM 1368 O O . LYS A 1 168 ? -12.667 3.174 -1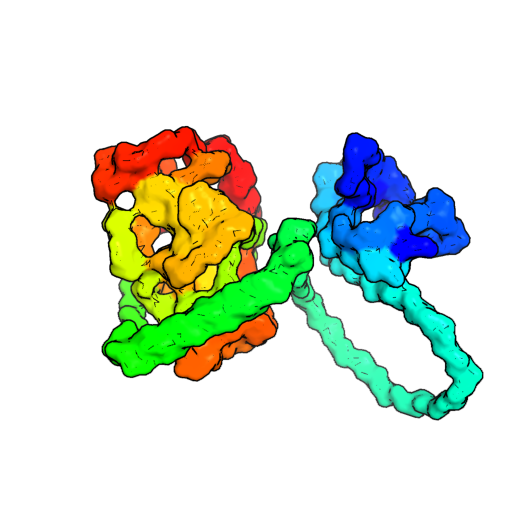6.754 1.00 77.62 168 LYS A O 1
ATOM 1373 N N . ASN A 1 169 ? -11.182 2.345 -15.278 1.00 68.31 169 ASN A N 1
ATOM 1374 C CA . ASN A 1 169 ? -9.995 2.926 -15.885 1.00 68.31 169 ASN A CA 1
ATOM 1375 C C . ASN A 1 169 ? -9.282 1.874 -16.748 1.00 68.31 169 ASN A C 1
ATOM 1377 O O . ASN A 1 169 ? -8.771 0.883 -16.236 1.00 68.31 169 ASN A O 1
ATOM 1381 N N . THR A 1 170 ? -9.255 2.075 -18.065 1.00 62.00 170 THR A N 1
ATOM 1382 C CA . THR A 1 170 ? -8.594 1.160 -19.013 1.00 62.00 170 THR A CA 1
ATOM 1383 C C . THR A 1 170 ? -7.157 1.572 -19.329 1.00 62.00 170 THR A C 1
ATOM 1385 O O . THR A 1 170 ? -6.595 1.110 -20.324 1.00 62.00 170 THR A O 1
ATOM 1388 N N . THR A 1 171 ? -6.559 2.467 -18.535 1.00 65.75 171 THR A N 1
ATOM 1389 C CA . THR A 1 171 ? -5.155 2.851 -18.706 1.00 65.75 171 THR A CA 1
ATOM 1390 C C . THR A 1 171 ? -4.278 1.639 -18.406 1.00 65.75 171 THR A C 1
ATOM 1392 O O . THR A 1 171 ? -4.090 1.247 -17.259 1.00 65.75 171 THR A O 1
ATOM 1395 N N . CYS A 1 172 ? -3.760 1.021 -19.465 1.00 69.75 172 CYS A N 1
ATOM 1396 C CA . CYS A 1 172 ? -2.888 -0.144 -19.384 1.00 69.75 172 CYS A CA 1
ATOM 1397 C C . CYS A 1 172 ? -1.426 0.301 -19.282 1.00 69.75 172 CYS A C 1
ATOM 1399 O O . CYS A 1 172 ? -0.632 0.133 -20.206 1.00 69.75 172 CYS A O 1
ATOM 1401 N N . VAL A 1 173 ? -1.091 0.934 -18.163 1.00 71.12 173 VAL A N 1
ATOM 1402 C CA . VAL A 1 173 ? 0.289 1.267 -17.801 1.00 71.12 173 VAL A CA 1
ATOM 1403 C C . VAL A 1 173 ? 0.575 0.678 -16.431 1.00 71.12 173 VAL A C 1
ATOM 1405 O O . VAL A 1 173 ? -0.326 0.554 -15.602 1.00 71.12 173 VAL A O 1
ATOM 1408 N N . THR A 1 174 ? 1.819 0.272 -16.196 1.00 71.69 174 THR A N 1
ATOM 1409 C CA . THR A 1 174 ? 2.219 -0.233 -14.882 1.00 71.69 174 THR A CA 1
ATOM 1410 C C . THR A 1 174 ? 2.089 0.883 -13.855 1.00 71.69 174 THR A C 1
ATOM 1412 O O . THR A 1 174 ? 2.722 1.927 -14.005 1.00 71.69 174 THR A O 1
ATOM 1415 N N . ALA A 1 175 ? 1.269 0.648 -12.828 1.00 73.88 175 ALA A N 1
ATOM 1416 C CA . ALA A 1 175 ? 1.200 1.517 -11.663 1.00 73.88 175 ALA A CA 1
ATOM 1417 C C . ALA A 1 175 ? 2.606 1.640 -11.048 1.00 73.88 175 ALA A C 1
ATOM 1419 O O . ALA A 1 175 ? 3.265 0.608 -10.867 1.00 73.88 175 ALA A O 1
ATOM 1420 N N . PRO A 1 176 ? 3.094 2.857 -10.753 1.00 74.88 176 PRO A N 1
ATOM 1421 C CA . PRO A 1 176 ? 4.391 3.034 -10.119 1.00 74.88 176 PRO A CA 1
ATOM 1422 C C . PRO A 1 176 ? 4.464 2.292 -8.786 1.00 74.88 176 PRO A C 1
ATOM 1424 O O . PRO A 1 176 ? 3.519 2.322 -7.997 1.00 74.88 176 PRO A O 1
ATOM 1427 N N . GLU A 1 177 ? 5.589 1.627 -8.533 1.00 77.56 177 GLU A N 1
ATOM 1428 C CA . GLU A 1 177 ? 5.837 1.030 -7.224 1.00 77.56 177 GLU A CA 1
ATOM 1429 C C . GLU A 1 177 ? 6.273 2.110 -6.231 1.00 77.56 177 GLU A C 1
ATOM 1431 O O . GLU A 1 177 ? 7.074 2.992 -6.549 1.00 77.56 177 GLU A O 1
ATOM 1436 N N . VAL A 1 178 ? 5.740 2.028 -5.015 1.00 72.25 178 VAL A N 1
ATOM 1437 C CA . VAL A 1 178 ? 6.184 2.829 -3.868 1.00 72.25 178 VAL A CA 1
ATOM 1438 C C . VAL A 1 178 ? 6.388 1.920 -2.660 1.00 72.25 178 VAL A C 1
ATOM 1440 O O . VAL A 1 178 ? 6.072 0.733 -2.686 1.00 72.25 178 VAL A O 1
ATOM 1443 N N . ILE A 1 179 ? 6.919 2.474 -1.572 1.00 69.62 179 ILE A N 1
ATOM 1444 C CA . ILE A 1 179 ? 7.364 1.678 -0.426 1.00 69.62 179 ILE A CA 1
ATOM 1445 C C . ILE A 1 179 ? 6.247 0.862 0.251 1.00 69.62 179 ILE A C 1
ATOM 1447 O O . ILE A 1 179 ? 5.134 1.345 0.479 1.00 69.62 179 ILE A O 1
ATOM 1451 N N . GLU A 1 180 ? 6.616 -0.339 0.713 1.00 72.69 180 GLU A N 1
ATOM 1452 C CA . GLU A 1 180 ? 5.872 -1.127 1.716 1.00 72.69 180 GLU A CA 1
ATOM 1453 C C . GLU A 1 180 ? 5.707 -0.326 3.026 1.00 72.69 180 GLU A C 1
ATOM 1455 O O . GLU A 1 180 ? 4.686 -0.375 3.708 1.00 72.69 180 GLU A O 1
ATOM 1460 N N . GLY A 1 181 ? 6.715 0.468 3.384 1.00 68.75 181 GLY A N 1
ATOM 1461 C CA . GLY A 1 181 ? 6.743 1.169 4.661 1.00 68.75 181 GLY A CA 1
ATOM 1462 C C . GLY A 1 181 ? 6.944 0.227 5.859 1.00 68.75 181 GLY A C 1
ATOM 1463 O O . GLY A 1 181 ? 6.988 -0.995 5.729 1.00 68.75 181 GLY A O 1
ATOM 1464 N N . PRO A 1 182 ? 7.108 0.783 7.068 1.00 74.19 182 PRO A N 1
ATOM 1465 C CA . PRO A 1 182 ? 7.565 0.013 8.225 1.00 74.19 182 PRO A CA 1
ATOM 1466 C C . PRO A 1 182 ? 6.459 -0.821 8.892 1.00 74.19 182 PRO A C 1
ATOM 1468 O O . PRO A 1 182 ? 6.736 -1.547 9.846 1.00 74.19 182 PRO A O 1
ATOM 1471 N N . TYR A 1 183 ? 5.212 -0.705 8.422 1.00 78.06 183 TYR A N 1
ATOM 1472 C CA . TYR A 1 183 ? 4.031 -1.222 9.112 1.00 78.06 183 TYR A CA 1
ATOM 1473 C C . TYR A 1 183 ? 3.388 -2.437 8.451 1.00 78.06 183 TYR A C 1
ATOM 1475 O O . TYR A 1 183 ? 2.327 -2.855 8.910 1.00 78.06 183 TYR A O 1
ATOM 1483 N N . TYR A 1 184 ? 3.963 -3.021 7.403 1.00 82.69 184 TYR A N 1
ATOM 1484 C CA . TYR A 1 184 ? 3.462 -4.294 6.880 1.00 82.69 184 TYR A CA 1
ATOM 1485 C C . TYR A 1 184 ? 3.640 -5.404 7.930 1.00 82.69 184 TYR A C 1
ATOM 1487 O O . TYR A 1 184 ? 4.565 -5.370 8.749 1.00 82.69 184 TYR A O 1
ATOM 1495 N N . ILE A 1 185 ? 2.772 -6.410 7.941 1.00 79.06 185 ILE A N 1
ATOM 1496 C CA . ILE A 1 185 ? 2.949 -7.588 8.793 1.00 79.06 185 ILE A CA 1
ATOM 1497 C C . ILE A 1 185 ? 2.551 -8.809 7.982 1.00 79.06 185 ILE A C 1
ATOM 1499 O O . ILE A 1 185 ? 1.487 -8.826 7.382 1.00 79.06 185 ILE A O 1
ATOM 1503 N N . ASN A 1 186 ? 3.379 -9.851 8.011 1.00 82.44 186 ASN A N 1
ATOM 1504 C CA . ASN A 1 186 ? 3.085 -11.071 7.279 1.00 82.44 186 ASN A CA 1
ATOM 1505 C C . ASN A 1 186 ? 1.810 -11.762 7.777 1.00 82.44 186 ASN A C 1
ATOM 1507 O O . ASN A 1 186 ? 1.449 -11.735 8.966 1.00 82.44 186 ASN A O 1
ATOM 1511 N N . ASN A 1 187 ? 1.229 -12.510 6.846 1.00 84.19 187 ASN A N 1
ATOM 1512 C CA . ASN A 1 187 ? 0.155 -13.461 7.031 1.00 84.19 187 ASN A CA 1
ATOM 1513 C C . ASN A 1 187 ? -1.109 -12.828 7.618 1.00 84.19 187 ASN A C 1
ATOM 1515 O O . ASN A 1 187 ? -1.642 -13.283 8.639 1.00 84.19 187 ASN A O 1
ATOM 1519 N N . GLU A 1 188 ? -1.575 -11.742 7.008 1.00 87.56 188 GLU A N 1
ATOM 1520 C CA . GLU A 1 188 ? -2.848 -11.127 7.367 1.00 87.56 188 GLU A CA 1
ATOM 1521 C C . GLU A 1 188 ? -4.051 -11.997 6.990 1.00 87.56 188 GLU A C 1
ATOM 1523 O O . GLU A 1 188 ? -3.951 -13.010 6.296 1.00 87.56 188 GLU A O 1
ATOM 1528 N N . TYR A 1 189 ? -5.218 -11.637 7.520 1.00 91.69 189 TYR A N 1
ATOM 1529 C CA . TYR A 1 189 ? -6.450 -12.364 7.242 1.00 91.69 189 TYR A CA 1
ATOM 1530 C C . TYR A 1 189 ? -6.907 -12.180 5.793 1.00 91.69 189 TYR A C 1
ATOM 1532 O O . TYR A 1 189 ? -6.942 -11.065 5.274 1.00 91.69 189 TYR A O 1
ATOM 1540 N N . VAL A 1 190 ? -7.372 -13.274 5.194 1.00 95.38 190 VAL A N 1
ATOM 1541 C CA . VAL A 1 190 ? -8.165 -13.237 3.965 1.00 95.38 190 VAL A CA 1
ATOM 1542 C C . VAL A 1 190 ? -9.599 -12.879 4.348 1.00 95.38 190 VAL A C 1
ATOM 1544 O O . VAL A 1 190 ? -10.305 -13.684 4.960 1.00 95.38 190 VAL A O 1
ATOM 1547 N N . ARG A 1 191 ? -10.009 -11.647 4.056 1.00 95.19 191 ARG A N 1
ATOM 1548 C CA . ARG A 1 191 ? -11.311 -11.076 4.415 1.00 95.19 191 ARG A CA 1
ATOM 1549 C C . ARG A 1 191 ? -11.599 -9.823 3.593 1.00 95.19 191 ARG A C 1
ATOM 1551 O O . ARG A 1 191 ? -10.681 -9.129 3.175 1.00 95.19 191 ARG A O 1
ATOM 1558 N N . THR A 1 192 ? -12.878 -9.508 3.435 1.00 94.50 192 THR A N 1
ATOM 1559 C CA . THR A 1 192 ? -13.337 -8.328 2.691 1.00 94.50 192 THR A CA 1
ATOM 1560 C C . THR A 1 192 ? -13.694 -7.141 3.585 1.00 94.50 192 THR A C 1
ATOM 1562 O O . THR A 1 192 ? -13.662 -6.025 3.100 1.00 94.50 192 THR A O 1
ATOM 1565 N N . ASP A 1 193 ? -13.997 -7.326 4.877 1.00 96.44 193 ASP A N 1
ATOM 1566 C CA . ASP A 1 193 ? -14.189 -6.218 5.832 1.00 96.44 193 ASP A CA 1
ATOM 1567 C C . ASP A 1 193 ? -12.986 -6.126 6.784 1.00 96.44 193 ASP A C 1
ATOM 1569 O O . ASP A 1 193 ? -12.726 -7.037 7.578 1.00 96.44 193 ASP A O 1
ATOM 1573 N N . LEU A 1 194 ? -12.238 -5.025 6.677 1.00 97.06 194 LEU A N 1
ATOM 1574 C CA . LEU A 1 194 ? -11.021 -4.770 7.445 1.00 97.06 194 LEU A CA 1
ATOM 1575 C C . LEU A 1 194 ? -11.286 -3.956 8.723 1.00 97.06 194 LEU A C 1
ATOM 1577 O O . LEU A 1 194 ? -10.380 -3.791 9.534 1.00 97.06 194 LEU A O 1
ATOM 1581 N N . THR A 1 195 ? -12.496 -3.430 8.924 1.00 94.06 195 THR A N 1
ATOM 1582 C CA . THR A 1 195 ? -12.779 -2.377 9.922 1.00 94.06 195 THR A CA 1
ATOM 1583 C C . THR A 1 195 ? -12.609 -2.831 11.375 1.00 94.06 195 THR A C 1
ATOM 1585 O O . THR A 1 195 ? -12.138 -2.069 12.223 1.00 94.06 195 THR A O 1
ATOM 1588 N N . GLU A 1 196 ? -12.956 -4.088 11.664 1.00 93.44 196 GLU A N 1
ATOM 1589 C CA . GLU A 1 196 ? -13.036 -4.645 13.018 1.00 93.44 196 GLU A CA 1
ATOM 1590 C C . GLU A 1 196 ? -13.835 -3.747 13.980 1.00 93.44 196 GLU A C 1
ATOM 1592 O O . GLU A 1 196 ? -15.043 -3.593 13.828 1.00 93.44 196 GLU A O 1
ATOM 1597 N N . THR A 1 197 ? -13.183 -3.192 15.005 1.00 93.06 197 THR A N 1
ATOM 1598 C CA . THR A 1 197 ? -13.798 -2.327 16.022 1.00 93.06 197 THR A CA 1
ATOM 1599 C C . THR A 1 197 ? -13.378 -0.866 15.878 1.00 93.06 197 THR A C 1
ATOM 1601 O O . THR A 1 197 ? -13.618 -0.081 16.793 1.00 93.06 197 THR A O 1
ATOM 1604 N N . GLN A 1 198 ? -12.691 -0.500 14.792 1.00 96.62 198 GLN A N 1
ATOM 1605 C CA . GLN A 1 198 ? -12.230 0.871 14.594 1.00 96.62 198 GLN A CA 1
ATOM 1606 C C . GLN A 1 198 ? -13.399 1.787 14.232 1.00 96.62 198 GLN A C 1
ATOM 1608 O O . GLN A 1 198 ? -14.310 1.402 13.499 1.00 96.62 198 GLN A O 1
ATOM 1613 N N . ALA A 1 199 ? -13.353 3.014 14.743 1.00 96.62 199 ALA A N 1
ATOM 1614 C CA . ALA A 1 199 ? -14.286 4.071 14.381 1.00 96.62 199 ALA A CA 1
ATOM 1615 C C . ALA A 1 199 ? -13.700 4.935 13.256 1.00 96.62 199 ALA A C 1
ATOM 1617 O O . ALA A 1 199 ? -12.498 5.201 13.230 1.00 96.62 199 ALA A O 1
ATOM 1618 N N . GLY A 1 200 ? -14.557 5.394 12.346 1.00 97.56 200 GLY A N 1
ATOM 1619 C CA . GLY A 1 200 ? -14.173 6.221 11.205 1.00 97.56 200 GLY A CA 1
ATOM 1620 C C . GLY A 1 200 ? -15.245 6.229 10.122 1.00 97.56 200 GLY A C 1
ATOM 1621 O O . GLY A 1 200 ? -16.291 5.590 10.258 1.00 97.56 200 GLY A O 1
ATOM 1622 N N . ILE A 1 201 ? -14.972 6.949 9.039 1.00 98.06 201 ILE A N 1
ATOM 1623 C CA . ILE A 1 201 ? -15.812 6.944 7.843 1.00 98.06 201 ILE A CA 1
ATOM 1624 C C . ILE A 1 201 ? -15.537 5.650 7.086 1.00 98.06 201 ILE A C 1
ATOM 1626 O O . ILE A 1 201 ? -14.410 5.398 6.664 1.00 98.06 201 ILE A O 1
ATOM 1630 N N . LYS A 1 202 ? -16.570 4.821 6.935 1.00 97.00 202 LYS A N 1
ATOM 1631 C CA . LYS A 1 202 ? -16.493 3.559 6.200 1.00 97.00 202 LYS A CA 1
ATOM 1632 C C . LYS A 1 202 ? -16.410 3.835 4.703 1.00 97.00 202 LYS A C 1
ATOM 1634 O O . LYS A 1 202 ? -17.232 4.580 4.178 1.00 97.00 202 LYS A O 1
ATOM 1639 N N . ILE A 1 203 ? -15.446 3.209 4.038 1.00 95.62 203 ILE A N 1
ATOM 1640 C CA . ILE A 1 203 ? -15.278 3.261 2.585 1.00 95.62 203 ILE A CA 1
ATOM 1641 C C . ILE A 1 203 ? -15.305 1.845 2.013 1.00 95.62 203 ILE A C 1
ATOM 1643 O O . ILE A 1 203 ? -14.865 0.888 2.658 1.00 95.62 203 ILE A O 1
ATOM 1647 N N . VAL A 1 204 ? -15.854 1.722 0.810 1.00 95.44 204 VAL A N 1
ATOM 1648 C CA . VAL A 1 204 ? -15.932 0.476 0.046 1.00 95.44 204 VAL A CA 1
ATOM 1649 C C . VAL A 1 204 ? -15.111 0.686 -1.216 1.00 95.44 204 VAL A C 1
ATOM 1651 O O . VAL A 1 204 ? -15.380 1.613 -1.973 1.00 95.44 204 VAL A O 1
ATOM 1654 N N . LEU A 1 205 ? -14.072 -0.125 -1.386 1.00 95.06 205 LEU A N 1
ATOM 1655 C CA . LEU A 1 205 ? -13.088 0.003 -2.451 1.00 95.06 205 LEU A CA 1
ATOM 1656 C C . LEU A 1 205 ? -13.283 -1.119 -3.461 1.00 95.06 205 LEU A C 1
ATOM 1658 O O . LEU A 1 205 ? -13.040 -2.279 -3.133 1.00 95.06 205 LEU A O 1
ATOM 1662 N N . ASP A 1 206 ? -13.644 -0.756 -4.686 1.00 94.25 206 ASP A N 1
ATOM 1663 C CA . ASP A 1 206 ? -13.558 -1.647 -5.839 1.00 94.25 206 ASP A CA 1
ATOM 1664 C C . ASP A 1 206 ? -12.185 -1.496 -6.491 1.00 94.25 206 ASP A C 1
ATOM 1666 O O . ASP A 1 206 ? -11.886 -0.483 -7.125 1.00 94.25 206 ASP A O 1
ATOM 1670 N N . ILE A 1 207 ? -11.340 -2.514 -6.346 1.00 94.00 207 ILE A N 1
ATOM 1671 C CA . ILE A 1 207 ? -9.973 -2.504 -6.866 1.00 94.00 207 ILE A CA 1
ATOM 1672 C C . ILE A 1 207 ? -9.907 -3.419 -8.083 1.00 94.00 207 ILE A C 1
ATOM 1674 O O . ILE A 1 207 ? -10.046 -4.639 -7.975 1.00 94.00 207 ILE A O 1
ATOM 1678 N N . GLY A 1 208 ? -9.698 -2.810 -9.250 1.00 92.19 208 GLY A N 1
ATOM 1679 C CA . GLY A 1 208 ? -9.452 -3.505 -10.508 1.00 92.19 208 GLY A CA 1
ATOM 1680 C C . GLY A 1 208 ? -7.964 -3.757 -10.724 1.00 92.19 208 GLY A C 1
ATOM 1681 O O . GLY A 1 208 ? -7.167 -2.826 -10.670 1.00 92.19 208 GLY A O 1
ATOM 1682 N N . VAL A 1 209 ? -7.592 -4.999 -11.021 1.00 91.94 209 VAL A N 1
ATOM 1683 C CA . VAL A 1 209 ? -6.224 -5.383 -11.374 1.00 91.94 209 VAL A CA 1
ATOM 1684 C C . VAL A 1 209 ? -6.189 -5.832 -12.829 1.00 91.94 209 VAL A C 1
ATOM 1686 O O . VAL A 1 209 ? -6.963 -6.693 -13.251 1.00 91.94 209 VAL A O 1
ATOM 1689 N N . VAL A 1 210 ? -5.273 -5.247 -13.598 1.00 86.31 210 VAL A N 1
ATOM 1690 C CA . VAL A 1 210 ? -5.062 -5.525 -15.023 1.00 86.31 210 VAL A CA 1
ATOM 1691 C C . VAL A 1 210 ? -3.646 -6.053 -15.217 1.00 86.31 210 VAL A C 1
ATOM 1693 O O . VAL A 1 210 ? -2.698 -5.563 -14.607 1.00 86.31 210 VAL A O 1
ATOM 1696 N N . ASP A 1 211 ? -3.490 -7.056 -16.073 1.00 83.38 211 ASP A N 1
ATOM 1697 C CA . ASP A 1 211 ? -2.178 -7.493 -16.535 1.00 83.38 211 ASP A CA 1
ATOM 1698 C C . ASP A 1 211 ? -1.650 -6.498 -17.579 1.00 83.38 211 ASP A C 1
ATOM 1700 O O . ASP A 1 211 ? -2.274 -6.289 -18.616 1.00 83.38 211 ASP A O 1
ATOM 1704 N N . THR A 1 212 ? -0.504 -5.872 -17.317 1.00 80.44 212 THR A N 1
ATOM 1705 C CA . THR A 1 212 ? 0.028 -4.777 -18.149 1.00 80.44 212 THR A CA 1
ATOM 1706 C C . THR A 1 212 ? 0.656 -5.240 -19.463 1.00 80.44 212 THR A C 1
ATOM 1708 O O . THR A 1 212 ? 0.949 -4.414 -20.323 1.00 80.44 212 THR A O 1
ATOM 1711 N N . VAL A 1 213 ? 0.849 -6.551 -19.653 1.00 79.12 213 VAL A N 1
ATOM 1712 C CA . VAL A 1 213 ? 1.340 -7.125 -20.915 1.00 79.12 213 VAL A CA 1
ATOM 1713 C C . VAL A 1 213 ? 0.175 -7.380 -21.865 1.00 79.12 213 VAL A C 1
ATOM 1715 O O . VAL A 1 213 ? 0.272 -7.123 -23.062 1.00 79.12 213 VAL A O 1
ATOM 1718 N N . THR A 1 214 ? -0.928 -7.904 -21.335 1.00 82.88 214 THR A N 1
ATOM 1719 C CA . THR A 1 214 ? -2.105 -8.284 -22.132 1.00 82.88 214 THR A CA 1
ATOM 1720 C C . THR A 1 214 ? -3.207 -7.229 -22.130 1.00 82.88 214 THR A C 1
ATOM 1722 O O . THR A 1 214 ? -4.107 -7.293 -22.964 1.00 82.88 214 THR A O 1
ATOM 1725 N N . CYS A 1 215 ? -3.157 -6.275 -21.200 1.00 82.19 215 CYS A N 1
ATOM 1726 C CA . CYS A 1 215 ? -4.208 -5.297 -20.925 1.00 82.19 215 CYS A CA 1
ATOM 1727 C C . CYS A 1 215 ? -5.569 -5.934 -20.620 1.00 82.19 215 CYS A C 1
ATOM 1729 O O . CYS A 1 215 ? -6.617 -5.355 -20.908 1.00 82.19 215 CYS A O 1
ATOM 1731 N N . THR A 1 216 ? -5.560 -7.136 -20.042 1.00 86.50 216 THR A N 1
ATOM 1732 C CA . THR A 1 216 ? -6.773 -7.861 -19.655 1.00 86.50 216 THR A CA 1
ATOM 1733 C C . THR A 1 216 ? -6.924 -7.895 -18.137 1.00 86.50 216 THR A C 1
ATOM 1735 O O . THR A 1 216 ? -5.913 -7.868 -17.427 1.00 86.50 216 THR A O 1
ATOM 1738 N N . PRO A 1 217 ? -8.162 -7.938 -17.607 1.00 91.25 217 PRO A N 1
ATOM 1739 C CA . PRO A 1 217 ? -8.358 -8.088 -16.176 1.00 91.25 217 PRO A CA 1
ATOM 1740 C C . PRO A 1 217 ? -7.681 -9.351 -15.653 1.00 91.25 217 PRO A C 1
ATOM 1742 O O . PRO A 1 217 ? -7.738 -10.402 -16.291 1.00 91.25 217 PRO A O 1
ATOM 1745 N N . LEU A 1 218 ? -7.051 -9.241 -14.489 1.00 91.25 218 LEU A N 1
ATOM 1746 C CA . LEU A 1 218 ? -6.235 -10.293 -13.908 1.00 91.25 218 LEU A CA 1
ATOM 1747 C C . LEU A 1 218 ? -6.999 -10.973 -12.758 1.00 91.25 218 LEU A C 1
ATOM 1749 O O . LEU A 1 218 ? -7.045 -10.432 -11.649 1.00 91.25 218 LEU A O 1
ATOM 1753 N N . PRO A 1 219 ? -7.633 -12.135 -12.999 1.00 94.00 219 PRO A N 1
ATOM 1754 C CA . PRO A 1 219 ? -8.385 -12.848 -11.975 1.00 94.00 219 PRO A CA 1
ATOM 1755 C C . PRO A 1 219 ? -7.470 -13.609 -11.011 1.00 94.00 219 PRO A C 1
ATOM 1757 O O . PRO A 1 219 ? -6.341 -13.963 -11.350 1.00 94.00 219 PRO A O 1
ATOM 1760 N N . ASN A 1 220 ? -8.005 -13.942 -9.835 1.00 95.12 220 ASN A N 1
ATOM 1761 C CA . ASN A 1 220 ? -7.354 -14.779 -8.825 1.00 95.12 220 ASN A CA 1
ATOM 1762 C C . ASN A 1 220 ? -5.976 -14.267 -8.355 1.00 95.12 220 ASN A C 1
ATOM 1764 O O . ASN A 1 220 ? -5.081 -15.053 -8.037 1.00 95.12 220 ASN A O 1
ATOM 1768 N N . VAL A 1 221 ? -5.806 -12.948 -8.274 1.00 95.94 221 VAL A N 1
ATOM 1769 C CA . VAL A 1 221 ? -4.678 -12.338 -7.556 1.00 95.94 221 VAL A CA 1
ATOM 1770 C C . VAL A 1 221 ? -5.153 -11.765 -6.241 1.00 95.94 221 VAL A C 1
ATOM 1772 O O . VAL A 1 221 ? -6.246 -11.210 -6.168 1.00 95.94 221 VAL A O 1
ATOM 1775 N N . PHE A 1 222 ? -4.353 -11.929 -5.195 1.00 97.44 222 PHE A N 1
ATOM 1776 C CA . PHE A 1 222 ? -4.693 -11.427 -3.873 1.00 97.44 222 PHE A CA 1
ATOM 1777 C C . PHE A 1 222 ? -4.314 -9.956 -3.767 1.00 97.44 222 PHE A C 1
ATOM 1779 O O . PHE A 1 222 ? -3.157 -9.608 -4.003 1.00 97.44 222 PHE A O 1
ATOM 1786 N N . VAL A 1 223 ? -5.283 -9.117 -3.412 1.00 97.56 223 VAL A N 1
ATOM 1787 C CA . VAL A 1 223 ? -5.071 -7.702 -3.109 1.00 97.56 223 VAL A CA 1
ATOM 1788 C C . VAL A 1 223 ? -5.027 -7.561 -1.599 1.00 97.56 223 VAL A C 1
ATOM 1790 O O . VAL A 1 223 ? -6.057 -7.647 -0.928 1.00 97.56 223 VAL A O 1
ATOM 1793 N N . GLU A 1 224 ? -3.826 -7.379 -1.068 1.00 97.44 224 GLU A N 1
ATOM 1794 C CA . GLU A 1 224 ? -3.594 -7.106 0.342 1.00 97.44 224 GLU A CA 1
ATOM 1795 C C . GLU A 1 224 ? -3.577 -5.600 0.583 1.00 97.44 224 GLU A C 1
ATOM 1797 O O . GLU A 1 224 ? -2.956 -4.860 -0.178 1.00 97.44 224 GLU A O 1
ATOM 1802 N N . LEU A 1 225 ? -4.245 -5.152 1.647 1.00 97.94 225 LEU A N 1
ATOM 1803 C CA . LEU A 1 225 ? -4.283 -3.762 2.083 1.00 97.94 225 LEU A CA 1
ATOM 1804 C C . LEU A 1 225 ? -3.879 -3.634 3.553 1.00 97.94 225 LEU A C 1
ATOM 1806 O O . LEU A 1 225 ? -4.212 -4.479 4.392 1.00 97.94 225 LEU A O 1
ATOM 1810 N N . TRP A 1 226 ? -3.224 -2.521 3.880 1.00 97.12 226 TRP A N 1
ATOM 1811 C CA . TRP A 1 226 ? -3.093 -2.041 5.253 1.00 97.12 226 TRP A CA 1
ATOM 1812 C C . TRP A 1 226 ? -3.129 -0.517 5.310 1.00 97.12 226 TRP A C 1
ATOM 1814 O O . TRP A 1 226 ? -2.634 0.169 4.417 1.00 97.12 226 TRP A O 1
ATOM 1824 N N . ALA A 1 227 ? -3.718 0.020 6.374 1.00 97.31 227 ALA A N 1
ATOM 1825 C CA . ALA A 1 227 ? -3.832 1.458 6.573 1.00 97.31 227 ALA A CA 1
ATOM 1826 C C . ALA A 1 227 ? -3.845 1.828 8.060 1.00 97.31 227 ALA A C 1
ATOM 1828 O O . ALA A 1 227 ? -4.095 0.987 8.932 1.00 97.31 227 ALA A O 1
ATOM 1829 N N . ALA A 1 228 ? -3.589 3.105 8.336 1.00 96.00 228 ALA A N 1
ATOM 1830 C CA . ALA A 1 228 ? -3.788 3.680 9.656 1.00 96.00 228 ALA A CA 1
ATOM 1831 C C . ALA A 1 228 ? -5.284 3.853 9.968 1.00 96.00 228 ALA A C 1
ATOM 1833 O O . ALA A 1 228 ? -6.116 4.017 9.073 1.00 96.00 228 ALA A O 1
ATOM 1834 N N . ASN A 1 229 ? -5.633 3.868 11.253 1.00 96.50 229 ASN A N 1
ATOM 1835 C CA . ASN A 1 229 ? -6.952 4.300 11.706 1.00 96.50 229 ASN A CA 1
ATOM 1836 C C . ASN A 1 229 ? -7.109 5.827 11.609 1.00 96.50 229 ASN A C 1
ATOM 1838 O O . ASN A 1 229 ? -6.209 6.548 11.177 1.00 96.50 229 ASN A O 1
ATOM 1842 N N . ALA A 1 230 ? -8.264 6.337 12.035 1.00 97.50 230 ALA A N 1
ATOM 1843 C CA . ALA A 1 230 ? -8.597 7.759 11.961 1.00 97.50 230 ALA A CA 1
ATOM 1844 C C . ALA A 1 230 ? -7.618 8.694 12.704 1.00 97.50 230 ALA A C 1
ATOM 1846 O O . ALA A 1 230 ? -7.556 9.882 12.390 1.00 97.50 230 ALA A O 1
ATOM 1847 N N . THR A 1 231 ? -6.844 8.178 13.665 1.00 94.56 231 THR A N 1
ATOM 1848 C CA . THR A 1 231 ? -5.857 8.938 14.449 1.00 94.56 231 THR A CA 1
ATOM 1849 C C . THR A 1 231 ? -4.406 8.646 14.059 1.00 94.56 231 THR A C 1
ATOM 1851 O O . THR A 1 231 ? -3.490 9.060 14.769 1.00 94.56 231 THR A O 1
ATOM 1854 N N . GLY A 1 232 ? -4.184 7.948 12.940 1.00 93.94 232 GLY A N 1
ATOM 1855 C CA . GLY A 1 232 ? -2.844 7.682 12.418 1.00 93.94 232 GLY A CA 1
ATOM 1856 C C . GLY A 1 232 ? -2.145 6.468 13.039 1.00 93.94 232 GLY A C 1
ATOM 1857 O O . GLY A 1 232 ? -0.933 6.335 12.904 1.00 93.94 232 GLY A O 1
ATOM 1858 N N . GLU A 1 233 ? -2.871 5.581 13.728 1.00 91.94 233 GLU A N 1
ATOM 1859 C CA . GLU A 1 233 ? -2.293 4.372 14.325 1.00 91.94 233 GLU A CA 1
ATOM 1860 C C . GLU A 1 233 ? -2.516 3.137 13.454 1.00 91.94 233 GLU A C 1
ATOM 1862 O O . GLU A 1 233 ? -3.606 2.909 12.928 1.00 91.94 233 GLU A O 1
ATOM 1867 N N . TYR A 1 234 ? -1.500 2.285 13.364 1.00 91.69 234 TYR A N 1
ATOM 1868 C CA . TYR A 1 234 ? -1.573 1.028 12.631 1.00 91.69 234 TYR A CA 1
ATOM 1869 C C . TYR A 1 234 ? -1.918 -0.139 13.555 1.00 91.69 234 TYR A C 1
ATOM 1871 O O . TYR A 1 234 ? -1.323 -0.307 14.621 1.00 91.69 234 TYR A O 1
ATOM 1879 N N . GLY A 1 235 ? -2.820 -1.018 13.109 1.00 88.31 235 GLY A N 1
ATOM 1880 C CA . GLY A 1 235 ? -3.104 -2.268 13.815 1.00 88.31 235 GLY A CA 1
ATOM 1881 C C . GLY A 1 235 ? -1.815 -3.058 14.033 1.00 88.31 235 GLY A C 1
ATOM 1882 O O . GLY A 1 235 ? -1.003 -3.181 13.119 1.00 88.31 235 GLY A O 1
ATOM 1883 N N . GLY A 1 236 ? -1.576 -3.542 15.244 1.00 83.56 236 GLY A N 1
ATOM 1884 C CA . GLY A 1 236 ? -0.348 -4.257 15.574 1.00 83.56 236 GLY A CA 1
ATOM 1885 C C . GLY A 1 236 ? 0.885 -3.372 15.778 1.00 83.56 236 GLY A C 1
ATOM 1886 O O . GLY A 1 236 ? 1.931 -3.929 16.070 1.00 83.56 236 GLY A O 1
ATOM 1887 N N . TYR A 1 237 ? 0.779 -2.043 15.699 1.00 79.44 237 TYR A N 1
ATOM 1888 C CA . TYR A 1 237 ? 1.841 -1.094 16.064 1.00 79.44 237 TYR A CA 1
ATOM 1889 C C . TYR A 1 237 ? 1.254 0.072 16.881 1.00 79.44 237 TYR A C 1
ATOM 1891 O O . TYR A 1 237 ? 1.062 1.171 16.351 1.00 79.44 237 TYR A O 1
ATOM 1899 N N . PRO A 1 238 ? 0.911 -0.148 18.165 1.00 68.12 238 PRO A N 1
ATOM 1900 C CA . PRO A 1 238 ? 0.319 0.894 18.996 1.00 68.12 238 PRO A CA 1
ATOM 1901 C C . PRO A 1 238 ? 1.279 2.075 19.168 1.00 68.12 238 PRO A C 1
ATOM 1903 O O . PRO A 1 238 ? 2.501 1.898 19.187 1.00 68.12 238 PRO A O 1
ATOM 1906 N N . ALA A 1 239 ? 0.716 3.282 19.286 1.00 66.81 239 ALA A N 1
ATOM 1907 C CA . ALA A 1 239 ? 1.461 4.542 19.330 1.00 66.81 239 ALA A CA 1
ATOM 1908 C C . ALA A 1 239 ? 2.416 4.756 18.136 1.00 66.81 239 ALA A C 1
ATOM 1910 O O . ALA A 1 239 ? 3.397 5.486 18.252 1.00 66.81 239 ALA A O 1
ATOM 1911 N N . GLY A 1 240 ? 2.168 4.081 17.005 1.00 62.16 240 GLY A N 1
ATOM 1912 C CA . GLY A 1 240 ? 2.976 4.217 15.795 1.00 62.16 240 GLY A CA 1
ATOM 1913 C C . GLY A 1 240 ? 4.419 3.734 15.949 1.00 62.16 240 GLY A C 1
ATOM 1914 O O . GLY A 1 240 ? 5.258 4.115 15.145 1.00 62.16 240 GLY A O 1
ATOM 1915 N N . ASN A 1 241 ? 4.744 2.919 16.962 1.00 66.44 241 ASN A N 1
ATOM 1916 C CA . ASN A 1 241 ? 6.106 2.420 17.149 1.00 66.44 241 ASN A CA 1
ATOM 1917 C C . ASN A 1 241 ? 6.322 1.117 16.353 1.00 66.44 241 ASN A C 1
ATOM 1919 O O . ASN A 1 241 ? 5.906 0.050 16.818 1.00 66.44 241 ASN A O 1
ATOM 1923 N N . PRO A 1 242 ? 7.038 1.146 15.211 1.00 60.47 242 PRO A N 1
ATOM 1924 C CA . PRO A 1 242 ? 7.276 -0.041 14.391 1.00 60.47 242 PRO A CA 1
ATOM 1925 C C . PRO A 1 242 ? 8.173 -1.091 15.071 1.00 60.47 242 PRO A C 1
ATOM 1927 O O . PRO A 1 242 ? 8.303 -2.209 14.578 1.00 60.47 242 PRO A O 1
ATOM 1930 N N . SER A 1 243 ? 8.791 -0.766 16.211 1.00 54.28 243 SER A N 1
ATOM 1931 C CA . SER A 1 243 ? 9.598 -1.714 16.988 1.00 54.28 243 SER A CA 1
ATOM 1932 C C . SER A 1 243 ? 8.751 -2.616 17.887 1.00 54.28 243 SER A C 1
ATOM 1934 O O . SER A 1 243 ? 9.249 -3.634 18.367 1.00 54.28 243 SER A O 1
ATOM 1936 N N . HIS A 1 244 ? 7.493 -2.252 18.158 1.00 57.03 244 HIS A N 1
ATOM 1937 C CA . HIS A 1 244 ? 6.620 -2.960 19.092 1.00 57.03 244 HIS A CA 1
ATOM 1938 C C . HIS A 1 244 ? 5.436 -3.556 18.335 1.00 57.03 244 HIS A C 1
ATOM 1940 O O . HIS A 1 244 ? 4.472 -2.858 18.030 1.00 57.03 244 HIS A O 1
ATOM 1946 N N . VAL A 1 245 ? 5.505 -4.857 18.040 1.00 63.03 245 VAL A N 1
ATOM 1947 C CA . VAL A 1 245 ? 4.421 -5.544 17.331 1.00 63.03 245 VAL A CA 1
ATOM 1948 C C . VAL A 1 245 ? 3.410 -6.118 18.324 1.00 63.03 245 VAL A C 1
ATOM 1950 O O . VAL A 1 245 ? 3.772 -6.851 19.245 1.00 63.03 245 VAL A O 1
ATOM 1953 N N . HIS A 1 246 ? 2.135 -5.794 18.134 1.00 71.19 246 HIS A N 1
ATOM 1954 C CA . HIS A 1 246 ? 1.012 -6.251 18.947 1.00 71.19 246 HIS A CA 1
ATOM 1955 C C . HIS A 1 246 ? -0.006 -7.056 18.124 1.00 71.19 246 HIS A C 1
ATOM 1957 O O . HIS A 1 246 ? 0.120 -7.246 16.915 1.00 71.19 246 HIS A O 1
ATOM 1963 N N . THR A 1 247 ? -1.008 -7.620 18.799 1.00 77.81 247 THR A N 1
ATOM 1964 C CA . THR A 1 247 ? -1.899 -8.626 18.200 1.00 77.81 247 THR A CA 1
ATOM 1965 C C . THR A 1 247 ? -3.089 -8.060 17.436 1.00 77.81 247 THR A C 1
ATOM 1967 O O . THR A 1 247 ? -3.860 -8.846 16.889 1.00 77.81 247 THR A O 1
ATOM 1970 N N . GLU A 1 248 ? -3.287 -6.746 17.443 1.00 84.44 248 GLU A N 1
ATOM 1971 C CA . GLU A 1 248 ? -4.391 -6.094 16.750 1.00 84.44 248 GLU A CA 1
ATOM 1972 C C . GLU A 1 248 ? -4.209 -6.226 15.237 1.00 84.44 248 GLU A C 1
ATOM 1974 O O . GLU A 1 248 ? -3.095 -6.224 14.707 1.00 84.44 248 GLU A O 1
ATOM 1979 N N . THR A 1 249 ? -5.325 -6.386 14.533 1.00 89.00 249 THR A N 1
ATOM 1980 C CA . THR A 1 249 ? -5.322 -6.680 13.096 1.00 89.00 249 THR A CA 1
ATOM 1981 C C . THR A 1 249 ? -6.212 -5.738 12.309 1.00 89.00 249 THR A C 1
ATOM 1983 O O . THR A 1 249 ? -6.357 -5.924 11.108 1.00 89.00 249 THR A O 1
ATOM 1986 N N . PHE A 1 250 ? -6.806 -4.735 12.955 1.00 94.06 250 PHE A N 1
ATOM 1987 C CA . PHE A 1 250 ? -7.708 -3.806 12.295 1.00 94.06 250 PHE A CA 1
ATOM 1988 C C . PHE A 1 250 ? -7.056 -3.133 11.087 1.00 94.06 250 PHE A C 1
ATOM 1990 O O . PHE A 1 250 ? -5.855 -2.866 11.088 1.00 94.06 250 PHE A O 1
ATOM 1997 N N . LEU A 1 251 ? -7.880 -2.845 10.082 1.00 97.31 251 LEU A N 1
ATOM 1998 C CA . LEU A 1 251 ? -7.529 -2.159 8.838 1.00 97.31 251 LEU A CA 1
ATOM 1999 C C . LEU A 1 251 ? -6.407 -2.854 8.056 1.00 97.31 251 LEU A C 1
ATOM 2001 O O . LEU A 1 251 ? -5.619 -2.199 7.382 1.00 97.31 251 LEU A O 1
ATOM 2005 N N . ARG A 1 252 ? -6.337 -4.189 8.162 1.00 96.06 252 ARG A N 1
ATOM 2006 C C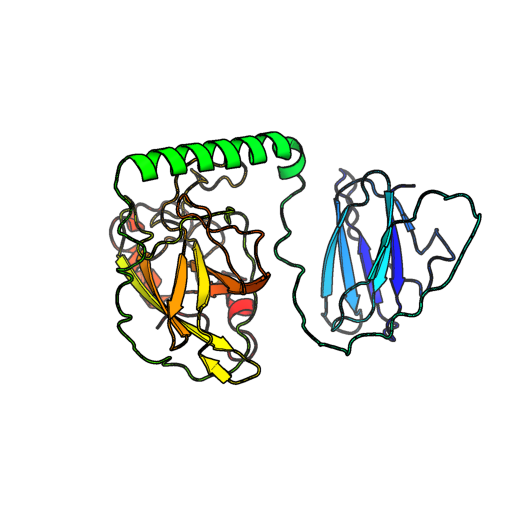A . ARG A 1 252 ? -5.374 -5.055 7.467 1.00 96.06 252 ARG A CA 1
ATOM 2007 C C . ARG A 1 252 ? -6.027 -6.304 6.906 1.00 96.06 252 ARG A C 1
ATOM 2009 O O . ARG A 1 252 ? -6.938 -6.857 7.528 1.00 96.06 252 ARG A O 1
ATOM 2016 N N . GLY A 1 253 ? -5.509 -6.802 5.797 1.00 96.25 253 GLY A N 1
ATOM 2017 C CA . GLY A 1 253 ? -5.962 -8.033 5.161 1.00 96.25 253 GLY A CA 1
ATOM 2018 C C . GLY A 1 253 ? -6.323 -7.795 3.712 1.00 96.25 253 GLY A C 1
ATOM 2019 O O . GLY A 1 253 ? -5.999 -6.760 3.142 1.00 96.25 253 GLY A O 1
ATOM 2020 N N . GLY A 1 254 ? -6.987 -8.763 3.105 1.00 97.06 254 GLY A N 1
ATOM 2021 C CA . GLY A 1 254 ? -7.245 -8.679 1.682 1.00 97.06 254 GLY A CA 1
ATOM 2022 C C . GLY A 1 254 ? -8.118 -9.792 1.164 1.00 97.06 254 GLY A C 1
ATOM 2023 O O . GLY A 1 254 ? -8.488 -10.723 1.887 1.00 97.06 254 GLY A O 1
ATOM 2024 N N . TYR A 1 255 ? -8.424 -9.705 -0.118 1.00 97.31 255 TYR A N 1
ATOM 2025 C CA . TYR A 1 255 ? -9.174 -10.734 -0.809 1.00 97.31 255 TYR A CA 1
ATOM 2026 C C . TYR A 1 255 ? -8.729 -10.816 -2.269 1.00 97.31 255 TYR A C 1
ATOM 2028 O O . TYR A 1 255 ? -8.002 -9.951 -2.759 1.00 97.31 255 TYR A O 1
ATOM 2036 N N . TYR A 1 256 ? -9.099 -11.897 -2.949 1.00 96.75 256 TYR A N 1
ATOM 2037 C CA . TYR A 1 256 ? -8.661 -12.135 -4.319 1.00 96.75 256 TYR A CA 1
ATOM 2038 C C . TYR A 1 256 ? -9.627 -11.542 -5.345 1.00 96.75 256 TYR A C 1
ATOM 2040 O O . TYR A 1 256 ? -10.833 -11.449 -5.108 1.00 96.75 256 TYR A O 1
ATOM 2048 N N . THR A 1 257 ? -9.094 -11.167 -6.505 1.00 96.00 257 THR A N 1
ATOM 2049 C CA . THR A 1 257 ? -9.879 -10.651 -7.625 1.00 96.00 257 THR A CA 1
ATOM 2050 C C . THR A 1 257 ? -10.759 -11.729 -8.253 1.00 96.00 257 THR A C 1
ATOM 2052 O O . THR A 1 257 ? -10.363 -12.886 -8.427 1.00 96.00 257 THR A O 1
ATOM 2055 N N . ASN A 1 258 ? -11.974 -11.341 -8.632 1.00 92.75 258 ASN A N 1
ATOM 2056 C CA . ASN A 1 258 ? -12.919 -12.198 -9.340 1.00 92.75 258 ASN A CA 1
ATOM 2057 C C . ASN A 1 258 ? -12.531 -12.387 -10.825 1.00 92.75 258 ASN A C 1
ATOM 2059 O O . ASN A 1 258 ? -11.494 -11.913 -11.283 1.00 92.75 258 ASN A O 1
ATOM 2063 N N . ALA A 1 259 ? -13.386 -13.064 -11.600 1.00 92.69 259 ALA A N 1
ATOM 2064 C CA . ALA A 1 259 ? -13.164 -13.322 -13.029 1.00 92.69 259 ALA A CA 1
ATOM 2065 C C . ALA A 1 259 ? -12.987 -12.050 -13.886 1.00 92.69 259 ALA A C 1
ATOM 2067 O O . ALA A 1 259 ? -12.362 -12.110 -14.940 1.00 92.69 259 ALA A O 1
ATOM 2068 N N . ASN A 1 260 ? -13.502 -10.908 -13.422 1.00 90.56 260 ASN A N 1
ATOM 2069 C CA . ASN A 1 260 ? -13.367 -9.607 -14.076 1.00 90.56 260 ASN A CA 1
ATOM 2070 C C . ASN A 1 260 ? -12.175 -8.804 -13.534 1.00 90.56 260 ASN A C 1
ATOM 2072 O O . ASN A 1 260 ? -12.095 -7.608 -13.794 1.00 90.56 260 ASN A O 1
ATOM 2076 N N . GLY A 1 261 ? -11.278 -9.430 -12.762 1.00 93.44 261 GLY A N 1
ATOM 2077 C CA . GLY A 1 261 ? -10.108 -8.781 -12.174 1.00 93.44 261 GLY A CA 1
ATOM 2078 C C . GLY A 1 261 ? -10.439 -7.778 -11.069 1.00 93.44 261 GLY A C 1
ATOM 2079 O O . GLY A 1 261 ? -9.612 -6.920 -10.793 1.00 93.44 261 GLY A O 1
ATOM 2080 N N . ILE A 1 262 ? -11.621 -7.855 -10.446 1.00 94.38 262 ILE A N 1
ATOM 2081 C CA . ILE A 1 262 ? -12.075 -6.881 -9.438 1.00 94.38 262 ILE A CA 1
ATOM 2082 C C . ILE A 1 262 ? -12.229 -7.551 -8.078 1.00 94.38 262 ILE A C 1
ATOM 2084 O O . ILE A 1 262 ? -12.727 -8.676 -7.984 1.00 94.38 262 ILE A O 1
ATOM 2088 N N . VAL A 1 263 ? -11.842 -6.845 -7.022 1.00 95.56 263 VAL A N 1
ATOM 2089 C CA . VAL A 1 263 ? -12.151 -7.194 -5.634 1.00 95.56 263 VAL A CA 1
ATOM 2090 C C . VAL A 1 263 ? -12.813 -6.008 -4.939 1.00 95.56 263 VAL A C 1
ATOM 2092 O O . VAL A 1 263 ? -12.378 -4.877 -5.128 1.00 95.56 263 VAL A O 1
ATOM 2095 N N . GLU A 1 264 ? -13.841 -6.271 -4.131 1.00 95.06 264 GLU A N 1
ATOM 2096 C CA . GLU A 1 264 ? -14.441 -5.263 -3.253 1.00 95.06 264 GLU A CA 1
ATOM 2097 C C . GLU A 1 264 ? -13.928 -5.458 -1.822 1.00 95.06 264 GLU A C 1
ATOM 2099 O O . GLU A 1 264 ? -14.074 -6.538 -1.234 1.00 95.06 264 GLU A O 1
ATOM 2104 N N . ILE A 1 265 ? -13.314 -4.418 -1.256 1.00 96.62 265 ILE A N 1
ATOM 2105 C CA . ILE A 1 265 ? -12.804 -4.416 0.116 1.00 96.62 265 ILE A CA 1
ATOM 2106 C C . ILE A 1 265 ? -13.379 -3.227 0.876 1.00 96.62 265 ILE A C 1
ATOM 2108 O O . ILE A 1 265 ? -13.287 -2.070 0.485 1.00 96.62 265 ILE A O 1
ATOM 2112 N N . THR A 1 266 ? -13.954 -3.528 2.023 1.00 97.56 266 THR A N 1
ATOM 2113 C CA . THR A 1 266 ? -14.502 -2.582 2.973 1.00 97.56 266 THR A CA 1
ATOM 2114 C C . THR A 1 266 ? -13.453 -2.211 4.023 1.00 97.56 266 THR A C 1
ATOM 2116 O O . THR A 1 266 ? -12.922 -3.074 4.722 1.00 97.56 266 THR A O 1
ATOM 2119 N N . THR A 1 267 ? -13.189 -0.917 4.185 1.00 97.75 267 THR A N 1
ATOM 2120 C CA . THR A 1 267 ? -12.233 -0.375 5.164 1.00 97.75 267 THR A CA 1
ATOM 2121 C C . THR A 1 267 ? -12.715 0.982 5.703 1.00 97.75 267 THR A C 1
ATOM 2123 O O . THR A 1 267 ? -13.897 1.314 5.583 1.00 97.75 267 THR A O 1
ATOM 2126 N N . LEU A 1 268 ? -11.840 1.752 6.352 1.00 98.19 268 LEU A N 1
ATOM 2127 C CA . LEU A 1 268 ? -12.099 3.124 6.790 1.00 98.19 268 LEU A CA 1
ATOM 2128 C C . LEU A 1 268 ? -11.205 4.112 6.035 1.00 98.19 268 LEU A C 1
ATOM 2130 O O . LEU A 1 268 ? -10.091 3.764 5.647 1.00 98.19 268 LEU A O 1
ATOM 2134 N N . TYR A 1 269 ? -11.670 5.353 5.888 1.00 98.38 269 TYR A N 1
ATOM 2135 C CA . TYR A 1 269 ? -10.826 6.461 5.447 1.00 98.38 269 TYR A CA 1
ATOM 2136 C C . TYR A 1 269 ? -9.673 6.645 6.453 1.00 98.38 269 TYR A C 1
ATOM 2138 O O . TYR A 1 269 ? -9.959 6.779 7.652 1.00 98.38 269 TYR A O 1
ATOM 2146 N N . PRO A 1 270 ? -8.398 6.637 6.028 1.00 97.88 270 PRO A N 1
ATOM 2147 C CA . PRO A 1 270 ? -7.280 6.670 6.960 1.00 97.88 270 PRO A CA 1
ATOM 2148 C C . PRO A 1 270 ? -6.992 8.077 7.491 1.00 97.88 270 PRO A C 1
ATOM 2150 O O . PRO A 1 270 ? -7.065 9.086 6.781 1.00 97.88 270 PRO A O 1
ATOM 2153 N N . GLY A 1 271 ? -6.625 8.145 8.769 1.00 96.69 271 GLY A N 1
ATOM 2154 C CA . GLY A 1 271 ? -6.000 9.332 9.340 1.00 96.69 271 GLY A CA 1
ATOM 2155 C C . GLY A 1 271 ? -4.571 9.507 8.826 1.00 96.69 271 GLY A C 1
ATOM 2156 O O . GLY A 1 271 ? -3.946 8.561 8.350 1.00 96.69 271 GLY A O 1
ATOM 2157 N N . TYR A 1 272 ? -4.050 10.723 8.952 1.00 94.31 272 TYR A N 1
ATOM 2158 C CA . TYR A 1 272 ? -2.641 11.023 8.712 1.00 94.31 272 TYR A CA 1
ATOM 2159 C C . TYR A 1 272 ? -1.793 10.703 9.954 1.00 94.31 272 TYR A C 1
ATOM 2161 O O . TYR A 1 272 ? -2.306 10.628 11.077 1.00 94.31 272 TYR A O 1
ATOM 2169 N N . TYR A 1 273 ? -0.486 10.562 9.758 1.00 89.44 273 TYR A N 1
ATOM 2170 C CA . TYR A 1 273 ? 0.500 10.461 10.834 1.00 89.44 273 TYR A CA 1
ATOM 2171 C C . TYR A 1 273 ? 1.774 11.212 10.448 1.00 89.44 273 TYR A C 1
ATOM 2173 O O . TYR A 1 273 ? 1.902 11.664 9.313 1.00 89.44 273 TYR A O 1
ATOM 2181 N N . GLU A 1 274 ? 2.695 11.387 11.395 1.00 81.44 274 GLU A N 1
ATOM 2182 C CA . GLU A 1 274 ? 3.898 12.200 11.192 1.00 81.44 274 GLU A CA 1
ATOM 2183 C C . GLU A 1 274 ? 4.600 11.889 9.859 1.00 81.44 274 GLU A C 1
ATOM 2185 O O . GLU A 1 274 ? 4.912 10.733 9.561 1.00 81.44 274 GLU A O 1
ATOM 2190 N N . SER A 1 275 ? 4.844 12.947 9.073 1.00 85.00 275 SER A N 1
ATOM 2191 C CA . SER A 1 275 ? 5.465 12.960 7.738 1.00 85.00 275 SER A CA 1
ATOM 2192 C C . SER A 1 275 ? 4.656 12.369 6.577 1.00 85.00 275 SER A C 1
ATOM 2194 O O . SER A 1 275 ? 5.177 12.338 5.464 1.00 85.00 275 SER A O 1
ATOM 2196 N N . ARG A 1 276 ? 3.416 11.904 6.790 1.00 92.31 276 ARG A N 1
ATOM 2197 C CA . ARG A 1 276 ? 2.631 11.207 5.759 1.00 92.31 276 ARG A CA 1
ATOM 2198 C C . ARG A 1 276 ? 1.186 11.701 5.676 1.00 92.31 276 ARG A C 1
ATOM 2200 O O . ARG A 1 276 ? 0.502 11.815 6.693 1.00 92.31 276 ARG A O 1
ATOM 2207 N N . THR A 1 277 ? 0.699 11.926 4.458 1.00 94.94 277 THR A N 1
ATOM 2208 C CA . THR A 1 277 ? -0.720 12.241 4.200 1.00 94.94 277 THR A CA 1
ATOM 2209 C C . THR A 1 277 ? -1.614 10.991 4.333 1.00 94.94 277 THR A C 1
ATOM 2211 O O . THR A 1 277 ? -1.122 9.897 4.617 1.00 94.94 277 THR A O 1
ATOM 2214 N N . SER A 1 278 ? -2.930 11.116 4.126 1.00 96.38 278 SER A N 1
ATOM 2215 C CA . SER A 1 278 ? -3.852 9.972 4.049 1.00 96.38 278 SER A CA 1
ATOM 2216 C C . SER A 1 278 ? -3.449 9.011 2.931 1.00 96.38 278 SER A C 1
ATOM 2218 O O . SER A 1 278 ? -3.360 9.412 1.770 1.00 96.38 278 SER A O 1
ATOM 2220 N N . HIS A 1 279 ? -3.240 7.737 3.264 1.00 97.25 279 HIS A N 1
ATOM 2221 C CA . HIS A 1 279 ? -2.957 6.704 2.272 1.00 97.25 279 HIS A CA 1
ATOM 2222 C C . HIS A 1 279 ? -3.395 5.310 2.727 1.00 97.25 279 HIS A C 1
ATOM 2224 O O . HIS A 1 279 ? -3.505 5.022 3.922 1.00 97.25 279 HIS A O 1
ATOM 2230 N N . ILE A 1 280 ? -3.619 4.432 1.751 1.00 98.00 280 ILE A N 1
ATOM 2231 C CA . ILE A 1 280 ? -3.825 2.993 1.943 1.00 98.00 280 ILE A CA 1
ATOM 2232 C C . ILE A 1 280 ? -2.724 2.274 1.187 1.00 98.00 280 ILE A C 1
ATOM 2234 O O . ILE A 1 280 ? -2.593 2.438 -0.022 1.00 98.00 280 ILE A O 1
ATOM 2238 N N . HIS A 1 281 ? -1.945 1.455 1.878 1.00 97.06 281 HIS A N 1
ATOM 2239 C CA . HIS A 1 281 ? -0.972 0.614 1.206 1.00 97.06 281 HIS A CA 1
ATOM 2240 C C . HIS A 1 281 ? -1.646 -0.566 0.514 1.00 97.06 281 HIS A C 1
ATOM 2242 O O . HIS A 1 281 ? -2.639 -1.102 1.012 1.00 97.06 281 HIS A O 1
ATOM 2248 N N . THR A 1 282 ? -1.055 -1.011 -0.592 1.00 95.94 282 THR A N 1
ATOM 2249 C CA . THR A 1 282 ? -1.474 -2.212 -1.304 1.00 95.94 282 THR A CA 1
ATOM 2250 C C . THR A 1 282 ? -0.293 -3.093 -1.691 1.00 95.94 282 THR A C 1
ATOM 2252 O O . THR A 1 282 ? 0.790 -2.609 -2.020 1.00 95.94 282 THR A O 1
ATOM 2255 N N . MET A 1 283 ? -0.517 -4.404 -1.662 1.00 94.25 283 MET A N 1
ATOM 2256 C CA . MET A 1 283 ? 0.390 -5.406 -2.203 1.00 94.25 283 MET A CA 1
ATOM 2257 C C . MET A 1 283 ? -0.407 -6.432 -3.010 1.00 94.25 283 MET A C 1
ATOM 2259 O O . MET A 1 283 ? -1.467 -6.890 -2.581 1.00 94.25 283 MET A O 1
ATOM 2263 N N . ILE A 1 284 ? 0.091 -6.779 -4.198 1.00 93.12 284 ILE A N 1
ATOM 2264 C CA . ILE A 1 284 ? -0.580 -7.707 -5.114 1.00 93.12 284 ILE A CA 1
ATOM 2265 C C . ILE A 1 284 ? 0.209 -9.009 -5.193 1.00 93.12 284 ILE A C 1
ATOM 2267 O O . ILE A 1 284 ? 1.393 -9.001 -5.541 1.00 93.12 284 ILE A O 1
ATOM 2271 N N . HIS A 1 285 ? -0.451 -10.137 -4.923 1.00 90.00 285 HIS A N 1
ATOM 2272 C CA . HIS A 1 285 ? 0.173 -11.461 -4.914 1.00 90.00 285 HIS A CA 1
ATOM 2273 C C . HIS A 1 285 ? -0.410 -12.358 -6.013 1.00 90.00 285 HIS A C 1
ATOM 2275 O O . HIS A 1 285 ? -1.622 -12.583 -6.076 1.00 90.00 285 HIS A O 1
ATOM 2281 N N . LYS A 1 286 ? 0.468 -12.919 -6.852 1.00 86.12 286 LYS A N 1
ATOM 2282 C CA . LYS A 1 286 ? 0.165 -14.051 -7.746 1.00 86.12 286 LYS A CA 1
ATOM 2283 C C . LYS A 1 286 ? 0.492 -15.368 -7.047 1.00 86.12 286 LYS A C 1
ATOM 2285 O O . LYS A 1 286 ? 1.376 -15.407 -6.193 1.00 86.12 286 LYS A O 1
ATOM 2290 N N . ASP A 1 287 ? -0.211 -16.433 -7.432 1.00 85.38 287 ASP A N 1
ATOM 2291 C CA . ASP A 1 287 ? -0.013 -17.797 -6.913 1.00 85.38 287 ASP A CA 1
ATOM 2292 C C . ASP A 1 287 ? -0.086 -17.885 -5.377 1.00 85.38 287 ASP A C 1
ATOM 2294 O O . ASP A 1 287 ? 0.622 -18.661 -4.728 1.00 85.38 287 ASP A O 1
ATOM 2298 N N . TRP A 1 288 ? -0.944 -17.043 -4.798 1.00 91.44 288 TRP A N 1
ATOM 2299 C CA . TRP A 1 288 ? -1.147 -16.930 -3.362 1.00 91.44 288 TRP A CA 1
ATOM 2300 C C . TRP A 1 288 ? -1.756 -18.212 -2.784 1.00 91.44 288 TRP A C 1
ATOM 2302 O O . TRP A 1 288 ? -2.469 -18.962 -3.453 1.00 91.44 288 TRP A O 1
ATOM 2312 N N . GLN A 1 289 ? -1.483 -18.460 -1.507 1.00 86.06 289 GLN A N 1
ATOM 2313 C CA . GLN A 1 289 ? -2.054 -19.582 -0.768 1.00 86.06 289 GLN A CA 1
ATOM 2314 C C . GLN A 1 289 ? -2.574 -19.111 0.582 1.00 86.06 289 GLN A C 1
ATOM 2316 O O . GLN A 1 289 ? -2.165 -18.071 1.099 1.00 86.06 289 GLN A O 1
ATOM 2321 N N . GLN A 1 290 ? -3.461 -19.906 1.172 1.00 88.12 290 GLN A N 1
ATOM 2322 C CA . GLN A 1 290 ? -4.076 -19.621 2.459 1.00 88.12 290 GLN A CA 1
ATOM 2323 C C . GLN A 1 290 ? -3.763 -20.735 3.458 1.00 88.12 290 GLN A C 1
ATOM 2325 O O . GLN A 1 290 ? -3.863 -21.922 3.146 1.00 88.12 290 GLN A O 1
ATOM 2330 N N . HIS A 1 291 ? -3.425 -20.357 4.686 1.00 82.75 291 HIS A N 1
ATOM 2331 C CA . HIS A 1 291 ? -3.399 -21.279 5.811 1.00 82.75 291 HIS A CA 1
ATOM 2332 C C . HIS A 1 291 ? -4.826 -21.725 6.175 1.00 82.75 291 HIS A C 1
ATOM 2334 O O . HIS A 1 291 ? -5.798 -20.991 6.005 1.00 82.75 291 HIS A O 1
ATOM 2340 N N . ALA A 1 292 ? -4.962 -22.904 6.790 1.00 84.00 292 ALA A N 1
ATOM 2341 C CA . ALA A 1 292 ? -6.262 -23.440 7.220 1.00 84.00 292 ALA A CA 1
ATOM 2342 C C . ALA A 1 292 ? -7.019 -22.545 8.229 1.00 84.00 292 ALA A C 1
ATOM 2344 O O . ALA A 1 292 ? -8.214 -22.720 8.443 1.00 84.00 292 ALA A O 1
ATOM 2345 N N . ASN A 1 293 ? -6.332 -21.594 8.864 1.00 78.25 293 ASN A N 1
ATOM 2346 C CA . ASN A 1 293 ? -6.895 -20.628 9.810 1.00 78.25 293 ASN A CA 1
ATOM 2347 C C . ASN A 1 293 ? -7.412 -19.337 9.148 1.00 78.25 293 ASN A C 1
ATOM 2349 O O . ASN A 1 293 ? -7.769 -18.378 9.837 1.00 78.25 293 ASN A O 1
ATOM 2353 N N . GLY A 1 294 ? -7.411 -19.286 7.821 1.00 84.06 294 GLY A N 1
ATOM 2354 C CA . GLY A 1 294 ? -7.937 -18.165 7.071 1.00 84.06 294 GLY A CA 1
ATOM 2355 C C . GLY A 1 294 ? -6.947 -17.023 6.814 1.00 84.06 294 GLY A C 1
ATOM 2356 O O . GLY A 1 294 ? -7.372 -15.993 6.296 1.00 84.06 294 GLY A O 1
ATOM 2357 N N . THR A 1 295 ? -5.661 -17.154 7.154 1.00 85.94 295 THR A N 1
ATOM 2358 C CA . THR A 1 295 ? -4.643 -16.134 6.835 1.00 85.94 295 THR A CA 1
ATOM 2359 C C . THR A 1 295 ? -3.908 -16.433 5.535 1.00 85.94 295 THR A C 1
ATOM 2361 O O . THR A 1 295 ? -3.722 -17.597 5.181 1.00 85.94 295 THR A O 1
ATOM 2364 N N . LEU A 1 296 ? -3.441 -15.390 4.856 1.00 88.75 296 LEU A N 1
ATOM 2365 C CA . LEU A 1 296 ? -2.511 -15.494 3.736 1.00 88.75 296 LEU A CA 1
ATOM 2366 C C . LEU A 1 296 ? -1.232 -16.230 4.174 1.00 88.75 296 LEU A C 1
ATOM 2368 O O . LEU A 1 296 ? -0.807 -16.100 5.322 1.00 88.75 296 LEU A O 1
ATOM 2372 N N . ILE A 1 297 ? -0.628 -16.995 3.265 1.00 80.44 297 ILE A N 1
ATOM 2373 C CA . ILE A 1 297 ? 0.758 -17.461 3.374 1.00 80.44 297 ILE A CA 1
ATOM 2374 C C . ILE A 1 297 ? 1.621 -16.450 2.614 1.00 80.44 297 ILE A C 1
ATOM 2376 O O . ILE A 1 297 ? 1.795 -16.586 1.406 1.00 80.44 297 ILE A O 1
ATOM 2380 N N . SER A 1 298 ? 2.138 -15.417 3.284 1.00 78.38 298 SER A N 1
ATOM 2381 C CA . SER A 1 298 ? 2.821 -14.291 2.615 1.00 78.38 298 SER A CA 1
ATOM 2382 C C . SER A 1 298 ? 4.066 -14.710 1.823 1.00 78.38 298 SER A C 1
ATOM 2384 O O . SER A 1 298 ? 4.480 -14.004 0.911 1.00 78.38 298 SER A O 1
ATOM 2386 N N . GLN A 1 299 ? 4.675 -15.853 2.158 1.00 72.69 299 GLN A N 1
ATOM 2387 C CA . GLN A 1 299 ? 5.829 -16.412 1.444 1.00 72.69 299 GLN A CA 1
ATOM 2388 C C . GLN A 1 299 ? 5.446 -17.321 0.264 1.00 72.69 299 GLN A C 1
ATOM 2390 O O . GLN A 1 299 ? 6.336 -17.796 -0.441 1.00 72.69 299 GLN A O 1
ATOM 2395 N N . ALA A 1 300 ? 4.157 -17.612 0.064 1.00 67.94 300 ALA A N 1
ATOM 2396 C CA . ALA A 1 300 ? 3.693 -18.371 -1.089 1.00 67.94 300 ALA A CA 1
ATOM 2397 C C . ALA A 1 300 ? 3.567 -17.469 -2.324 1.00 67.94 300 ALA A C 1
ATOM 2399 O O . ALA A 1 300 ? 3.206 -16.297 -2.223 1.00 67.94 300 ALA A O 1
ATOM 2400 N N . GLY A 1 301 ? 3.833 -18.044 -3.497 1.00 78.38 301 GLY A N 1
ATOM 2401 C CA . GLY A 1 301 ? 3.699 -17.342 -4.769 1.00 78.38 301 GLY A CA 1
ATOM 2402 C C . GLY A 1 301 ? 4.701 -16.198 -4.937 1.00 78.38 301 GLY A C 1
ATOM 2403 O O . GLY A 1 301 ? 5.875 -16.320 -4.576 1.00 78.38 301 GLY A O 1
ATOM 2404 N N . SER A 1 302 ? 4.246 -15.096 -5.532 1.00 75.81 302 SER A N 1
ATOM 2405 C CA . SER A 1 302 ? 5.076 -13.916 -5.790 1.00 75.81 302 SER A CA 1
ATOM 2406 C C . SER A 1 302 ? 4.313 -12.614 -5.585 1.00 75.81 302 SER A C 1
ATOM 2408 O O . SER A 1 302 ? 3.204 -12.463 -6.100 1.00 75.81 302 SER A O 1
ATOM 2410 N N . VAL A 1 303 ? 4.956 -11.649 -4.928 1.00 81.75 303 VAL A N 1
ATOM 2411 C CA . VAL A 1 303 ? 4.535 -10.243 -4.940 1.00 81.75 303 VAL A CA 1
ATOM 2412 C C . VAL A 1 303 ? 4.860 -9.653 -6.312 1.00 81.75 303 VAL A C 1
ATOM 2414 O O . VAL A 1 303 ? 5.997 -9.762 -6.777 1.00 81.75 303 VAL A O 1
ATOM 2417 N N . VAL A 1 304 ? 3.854 -9.079 -6.970 1.00 82.31 304 VAL A N 1
ATOM 2418 C CA . VAL A 1 304 ? 3.972 -8.512 -8.325 1.00 82.31 304 VAL A CA 1
ATOM 2419 C C . VAL A 1 304 ? 3.787 -7.002 -8.379 1.00 82.31 304 VAL A C 1
ATOM 2421 O O . VAL A 1 304 ? 4.034 -6.420 -9.429 1.00 82.31 304 VAL A O 1
ATOM 2424 N N . HIS A 1 305 ? 3.334 -6.390 -7.285 1.00 83.88 305 HIS A N 1
ATOM 2425 C CA . HIS A 1 305 ? 3.232 -4.942 -7.152 1.00 83.88 305 HIS A CA 1
ATOM 2426 C C . HIS A 1 305 ? 3.153 -4.549 -5.674 1.00 83.88 305 HIS A C 1
ATOM 2428 O O . HIS A 1 305 ? 2.469 -5.225 -4.896 1.00 83.88 305 HIS A O 1
ATOM 2434 N N . VAL A 1 306 ? 3.814 -3.449 -5.313 1.00 85.56 306 VAL A N 1
ATOM 2435 C CA . VAL A 1 306 ? 3.657 -2.749 -4.031 1.00 85.56 306 VAL A CA 1
ATOM 2436 C C . VAL A 1 306 ? 3.355 -1.286 -4.323 1.00 85.56 306 VAL A C 1
ATOM 2438 O O . VAL A 1 306 ? 4.073 -0.645 -5.085 1.00 85.56 306 VAL A O 1
ATOM 2441 N N . GLY A 1 307 ? 2.294 -0.761 -3.722 1.00 88.81 307 GLY A N 1
ATOM 2442 C CA . GLY A 1 307 ? 1.805 0.575 -4.029 1.00 88.81 307 GLY A CA 1
ATOM 2443 C C . GLY A 1 307 ? 1.096 1.235 -2.857 1.00 88.81 307 GLY A C 1
ATOM 2444 O O . GLY A 1 307 ? 0.936 0.655 -1.779 1.00 88.81 307 GLY A O 1
ATOM 2445 N N . GLN A 1 308 ? 0.650 2.466 -3.083 1.00 93.38 308 GLN A N 1
ATOM 2446 C CA . GLN A 1 308 ? -0.185 3.212 -2.151 1.00 93.38 308 GLN A CA 1
ATOM 2447 C C . GLN A 1 308 ? -1.259 3.974 -2.923 1.00 93.38 308 GLN A C 1
ATOM 2449 O O . GLN A 1 308 ? -0.985 4.566 -3.965 1.00 93.38 308 GLN A O 1
ATOM 2454 N N . PHE A 1 309 ? -2.473 3.953 -2.390 1.00 94.88 309 PHE A N 1
ATOM 2455 C CA . PHE A 1 309 ? -3.573 4.794 -2.828 1.00 94.88 309 PHE A CA 1
ATOM 2456 C C . PHE A 1 309 ? -3.637 6.046 -1.963 1.00 94.88 309 PHE A C 1
ATOM 2458 O O . PHE A 1 309 ? -3.497 5.952 -0.741 1.00 94.88 309 PHE A O 1
ATOM 2465 N N . PHE A 1 310 ? -3.898 7.187 -2.588 1.00 96.06 310 PHE A N 1
ATOM 2466 C CA . PHE A 1 310 ? -4.008 8.486 -1.932 1.00 96.06 310 PHE A CA 1
ATOM 2467 C C . PHE A 1 310 ? -5.415 9.061 -2.084 1.00 96.06 310 PHE A C 1
ATOM 2469 O O . PHE A 1 310 ? -6.250 8.550 -2.833 1.00 96.06 310 PHE A O 1
ATOM 2476 N N . PHE A 1 311 ? -5.677 10.142 -1.358 1.00 96.50 311 PHE A N 1
ATOM 2477 C CA . PHE A 1 311 ? -6.960 10.831 -1.373 1.00 96.50 311 PHE A CA 1
ATOM 2478 C C . PHE A 1 311 ? -6.764 12.307 -1.675 1.00 96.50 311 PHE A C 1
ATOM 2480 O O . PHE A 1 311 ? -5.813 12.925 -1.194 1.00 96.50 311 PHE A O 1
ATOM 2487 N N . GLU A 1 312 ? -7.668 12.864 -2.478 1.00 95.81 312 GLU A N 1
ATOM 2488 C CA . GLU A 1 312 ? -7.647 14.278 -2.840 1.00 95.81 312 GLU A CA 1
ATOM 2489 C C . GLU A 1 312 ? -7.649 15.166 -1.592 1.00 95.81 312 GLU A C 1
ATOM 2491 O O . GLU A 1 312 ? -8.367 14.908 -0.622 1.00 95.81 312 GLU A O 1
ATOM 2496 N N . GLU A 1 313 ? -6.886 16.260 -1.629 1.00 95.69 313 GLU A N 1
ATOM 2497 C CA . GLU A 1 313 ? -6.711 17.130 -0.456 1.00 95.69 313 GLU A CA 1
ATOM 2498 C C . GLU A 1 313 ? -8.053 17.707 0.020 1.00 95.69 313 GLU A C 1
ATOM 2500 O O . GLU A 1 313 ? -8.323 17.804 1.214 1.00 95.69 313 GLU A O 1
ATOM 2505 N N . THR A 1 314 ? -8.950 17.994 -0.925 1.00 96.31 314 THR A N 1
ATOM 2506 C CA . THR A 1 314 ? -10.295 18.499 -0.623 1.00 96.31 314 THR A CA 1
ATOM 2507 C C . THR A 1 314 ? -11.163 17.493 0.139 1.00 96.31 314 THR A C 1
ATOM 2509 O O . THR A 1 314 ? -12.035 17.899 0.912 1.00 96.31 314 THR A O 1
ATOM 2512 N N . TRP A 1 315 ? -10.937 16.187 -0.044 1.00 96.31 315 TRP A N 1
ATOM 2513 C CA . TRP A 1 315 ? -11.573 15.151 0.766 1.00 96.31 315 TRP A CA 1
ATOM 2514 C C . TRP A 1 315 ? -10.905 15.035 2.132 1.00 96.31 315 TRP A C 1
ATOM 2516 O O . TRP A 1 315 ? -11.623 14.969 3.132 1.00 96.31 315 TRP A O 1
ATOM 2526 N N . ASN A 1 316 ? -9.570 15.106 2.193 1.00 96.75 316 ASN A N 1
ATOM 2527 C CA . ASN A 1 316 ? -8.827 15.123 3.456 1.00 96.75 316 ASN A CA 1
ATOM 2528 C C . ASN A 1 316 ? -9.326 16.249 4.376 1.00 96.75 316 ASN A C 1
ATOM 2530 O O . ASN A 1 316 ? -9.645 15.988 5.535 1.00 96.75 316 ASN A O 1
ATOM 2534 N N . ASP A 1 317 ? -9.489 17.465 3.844 1.00 96.00 317 ASP A N 1
ATOM 2535 C CA . ASP A 1 317 ? -10.012 18.617 4.588 1.00 96.00 317 ASP A CA 1
ATOM 2536 C C . ASP A 1 317 ? -11.358 18.313 5.249 1.00 96.00 317 ASP A C 1
ATOM 2538 O O . ASP A 1 317 ? -11.522 18.483 6.455 1.00 96.00 317 ASP A O 1
ATOM 2542 N N . ARG A 1 318 ? -12.310 17.783 4.476 1.00 97.31 318 ARG A N 1
ATOM 2543 C CA . ARG A 1 318 ? -13.659 17.479 4.972 1.00 97.31 318 ARG A CA 1
ATOM 2544 C C . ARG A 1 318 ? -13.663 16.345 5.985 1.00 97.31 318 ARG A C 1
ATOM 2546 O O . ARG A 1 318 ? -14.400 16.398 6.965 1.00 97.31 318 ARG A O 1
ATOM 2553 N N . VAL A 1 319 ? -12.879 15.297 5.746 1.00 97.44 319 VAL A N 1
ATOM 2554 C CA . VAL A 1 319 ? -12.835 14.131 6.634 1.00 97.44 319 VAL A CA 1
ATOM 2555 C C . VAL A 1 319 ? -12.238 14.512 7.984 1.00 97.44 319 VAL A C 1
ATOM 2557 O O . VAL A 1 319 ? -12.785 14.133 9.023 1.00 97.44 319 VAL A O 1
ATOM 2560 N N . TYR A 1 320 ? -11.170 15.308 7.992 1.00 97.19 320 TYR A N 1
ATOM 2561 C CA . TYR A 1 320 ? -10.459 15.675 9.216 1.00 97.19 320 TYR A CA 1
ATOM 2562 C C . TYR A 1 320 ? -11.207 16.676 10.105 1.00 97.19 320 TYR A C 1
ATOM 2564 O O . TYR A 1 320 ? -10.864 16.825 11.277 1.00 97.19 320 TYR A O 1
ATOM 2572 N N . GLU A 1 321 ? -12.299 17.259 9.608 1.00 97.06 321 GLU A N 1
ATOM 2573 C CA . GLU A 1 321 ? -13.263 18.041 10.391 1.00 97.06 321 GLU A CA 1
ATOM 2574 C C . GLU A 1 321 ? -14.304 17.178 11.137 1.00 97.06 321 GLU A C 1
ATOM 2576 O O . GLU A 1 321 ? -15.073 17.691 11.953 1.00 97.06 321 GLU A O 1
ATOM 2581 N N . THR A 1 322 ? -14.333 15.860 10.914 1.00 97.69 322 THR A N 1
ATOM 2582 C CA . THR A 1 322 ? -15.325 14.952 11.518 1.00 97.69 322 THR A CA 1
ATOM 2583 C C . THR A 1 322 ? -14.762 14.123 12.675 1.00 97.69 322 THR A C 1
ATOM 2585 O O . THR A 1 322 ? -13.556 13.932 12.818 1.00 97.69 322 THR A O 1
ATOM 2588 N N . LEU A 1 323 ? -15.634 13.601 13.544 1.00 96.62 323 LEU A N 1
ATOM 2589 C CA . LEU A 1 323 ? -15.231 12.588 14.525 1.00 96.62 323 LEU A CA 1
ATOM 2590 C C . LEU A 1 323 ? -15.073 11.212 13.848 1.00 96.62 323 LEU A C 1
ATOM 2592 O O . LEU A 1 323 ? -15.887 10.868 12.994 1.00 96.62 323 LEU A O 1
ATOM 2596 N N . PRO A 1 324 ? -14.096 10.385 14.266 1.00 97.44 324 PRO A N 1
ATOM 2597 C CA . PRO A 1 324 ? -13.099 10.639 15.309 1.00 97.44 324 PRO A CA 1
ATOM 2598 C C . PRO A 1 324 ? -11.826 11.347 14.805 1.00 97.44 324 PRO A C 1
ATOM 2600 O O . PRO A 1 324 ? -10.915 11.557 15.597 1.00 97.44 324 PRO A O 1
ATOM 2603 N N . TYR A 1 325 ? -11.736 11.744 13.537 1.00 97.94 325 TYR A N 1
ATOM 2604 C CA . TYR A 1 325 ? -10.531 12.339 12.940 1.00 97.94 325 TYR A CA 1
ATOM 2605 C C . TYR A 1 325 ? -10.061 13.625 13.637 1.00 97.94 325 TYR A C 1
ATOM 2607 O O . TYR A 1 325 ? -8.864 13.802 13.841 1.00 97.94 325 TYR A O 1
ATOM 2615 N N . THR A 1 326 ? -10.980 14.458 14.137 1.00 97.31 326 THR A N 1
ATOM 2616 C CA . THR A 1 326 ? -10.663 15.653 14.959 1.00 97.31 326 THR A CA 1
ATOM 2617 C C . THR A 1 326 ? -9.948 15.337 16.283 1.00 97.31 326 THR A C 1
ATOM 2619 O O . THR A 1 326 ? -9.408 16.225 16.959 1.00 97.31 326 THR A O 1
ATOM 2622 N N . THR A 1 327 ? -9.932 14.066 16.692 1.00 96.75 327 THR A N 1
ATOM 2623 C CA . THR A 1 327 ? -9.175 13.607 17.861 1.00 96.75 327 THR A CA 1
ATOM 2624 C C . THR A 1 327 ? -7.711 13.315 17.545 1.00 96.75 327 THR A C 1
ATOM 2626 O O . THR A 1 327 ? -6.925 13.238 18.488 1.00 96.75 327 THR A O 1
ATOM 2629 N N . ASN A 1 328 ? -7.316 13.243 16.267 1.00 94.88 328 ASN A N 1
ATOM 2630 C CA . ASN A 1 328 ? -5.916 13.133 15.871 1.00 94.88 328 ASN A CA 1
ATOM 2631 C C . ASN A 1 328 ? -5.151 14.387 16.326 1.00 94.88 328 ASN A C 1
ATOM 2633 O O . ASN A 1 328 ? -5.573 15.515 16.069 1.00 94.88 328 ASN A O 1
ATOM 2637 N N . LYS A 1 329 ? -4.057 14.192 17.068 1.00 91.50 329 LYS A N 1
ATOM 2638 C CA . LYS A 1 329 ? -3.227 15.276 17.626 1.00 91.50 329 LYS A CA 1
ATOM 2639 C C . LYS A 1 329 ? -1.874 15.412 16.937 1.00 91.50 329 LYS A C 1
ATOM 2641 O O . LYS A 1 329 ? -1.075 16.246 17.351 1.00 91.50 329 LYS A O 1
ATOM 2646 N N . GLN A 1 330 ? -1.615 14.600 15.916 1.00 89.88 330 GLN A N 1
ATOM 2647 C CA . GLN A 1 330 ? -0.387 14.670 15.137 1.00 89.88 330 GLN A CA 1
ATOM 2648 C C . GLN A 1 330 ? -0.386 15.921 14.240 1.00 89.88 330 GLN A C 1
ATOM 2650 O O . GLN A 1 330 ? -1.444 16.487 13.938 1.00 89.88 330 GLN A O 1
ATOM 2655 N N . GLY A 1 331 ? 0.800 16.345 13.797 1.00 89.81 331 GLY A N 1
ATOM 2656 C CA . GLY A 1 331 ? 0.937 17.378 12.768 1.00 89.81 331 GLY A CA 1
ATOM 2657 C C . GLY A 1 331 ? 0.471 16.843 11.415 1.00 89.81 331 GLY A C 1
ATOM 2658 O O . GLY A 1 331 ? 0.911 15.774 10.999 1.00 89.81 331 GLY A O 1
ATOM 2659 N N . ARG A 1 332 ? -0.447 17.556 10.754 1.00 93.00 332 ARG A N 1
ATOM 2660 C CA . ARG A 1 332 ? -0.965 17.165 9.437 1.00 93.00 332 ARG A CA 1
ATOM 2661 C C . ARG A 1 332 ? 0.078 17.447 8.361 1.00 93.00 332 ARG A C 1
ATOM 2663 O O . ARG A 1 332 ? 0.513 18.585 8.238 1.00 93.00 332 ARG A O 1
ATOM 2670 N N . THR A 1 333 ? 0.413 16.422 7.585 1.00 90.56 333 THR A N 1
ATOM 2671 C CA . THR A 1 333 ? 1.172 16.531 6.335 1.00 90.56 333 THR A CA 1
ATOM 2672 C C . THR A 1 333 ? 0.182 16.605 5.177 1.00 90.56 333 THR A C 1
ATOM 2674 O O . THR A 1 333 ? -0.692 15.744 5.065 1.00 90.56 333 THR A O 1
ATOM 2677 N N . LEU A 1 334 ? 0.287 17.644 4.351 1.00 93.69 334 LEU A N 1
ATOM 2678 C CA . LEU A 1 334 ? -0.529 17.802 3.145 1.00 93.69 334 LEU A CA 1
ATOM 2679 C C . LEU A 1 334 ? -0.020 16.892 2.023 1.00 93.69 334 LEU A C 1
ATOM 2681 O O . LEU A 1 334 ? 1.146 16.498 2.007 1.00 93.69 334 LEU A O 1
ATOM 2685 N N . ASN A 1 335 ? -0.851 16.626 1.017 1.00 93.62 335 ASN A N 1
ATOM 2686 C CA . ASN A 1 335 ? -0.433 15.881 -0.172 1.00 93.62 335 ASN A CA 1
ATOM 2687 C C . ASN A 1 335 ? 0.786 16.520 -0.860 1.00 93.62 335 ASN A C 1
ATOM 2689 O O . ASN A 1 335 ? 1.674 15.820 -1.332 1.00 93.62 335 ASN A O 1
ATOM 2693 N N . THR A 1 336 ? 0.874 17.853 -0.877 1.00 91.88 336 THR A N 1
ATOM 2694 C CA . THR A 1 336 ? 2.013 18.587 -1.461 1.00 91.88 336 THR A CA 1
ATOM 2695 C C . THR A 1 336 ? 3.320 18.428 -0.682 1.00 91.88 336 THR A C 1
ATOM 2697 O O . THR A 1 336 ? 4.368 18.850 -1.162 1.00 91.88 336 THR A O 1
ATOM 2700 N N . GLU A 1 337 ? 3.262 17.871 0.525 1.00 88.44 337 GLU A N 1
ATOM 2701 C CA . GLU A 1 337 ? 4.396 17.695 1.434 1.00 88.44 337 GLU A CA 1
ATOM 2702 C C . GLU A 1 337 ? 4.810 16.216 1.568 1.00 88.44 337 GLU A C 1
ATOM 2704 O O . GLU A 1 337 ? 5.872 15.929 2.117 1.00 88.44 337 GLU A O 1
ATOM 2709 N N . ASP A 1 338 ? 4.006 15.271 1.061 1.00 86.50 338 ASP A N 1
ATOM 2710 C CA . ASP A 1 338 ? 4.315 13.837 1.089 1.00 86.50 338 ASP A CA 1
ATOM 2711 C C . ASP A 1 338 ? 5.104 13.421 -0.163 1.00 86.50 338 ASP A C 1
ATOM 2713 O O . ASP A 1 338 ? 4.569 13.305 -1.268 1.00 86.50 338 ASP A O 1
ATOM 2717 N N . HIS A 1 339 ? 6.397 13.151 0.019 1.00 84.50 339 HIS A N 1
ATOM 2718 C CA . HIS A 1 339 ? 7.311 12.799 -1.070 1.00 84.50 339 HIS A CA 1
ATOM 2719 C C . HIS A 1 339 ? 6.982 11.475 -1.787 1.00 84.50 339 HIS A C 1
ATOM 2721 O O . HIS A 1 339 ? 7.525 11.227 -2.863 1.00 84.50 339 HIS A O 1
ATOM 2727 N N . TRP A 1 340 ? 6.095 10.626 -1.252 1.00 84.19 340 TRP A N 1
ATOM 2728 C CA . TRP A 1 340 ? 5.701 9.382 -1.926 1.00 84.19 340 TRP A CA 1
ATOM 2729 C C . TRP A 1 340 ? 4.626 9.580 -2.995 1.00 84.19 340 TRP A C 1
ATOM 2731 O O . TRP A 1 340 ? 4.516 8.742 -3.891 1.00 84.19 340 TRP A O 1
ATOM 2741 N N . ILE A 1 341 ? 3.876 10.686 -2.952 1.00 83.88 341 ILE A N 1
ATOM 2742 C CA . ILE A 1 341 ? 2.835 10.981 -3.949 1.00 83.88 341 ILE A CA 1
ATOM 2743 C C . ILE A 1 341 ? 3.440 11.214 -5.332 1.00 83.88 341 ILE A C 1
ATOM 2745 O O . ILE A 1 341 ? 2.875 10.767 -6.329 1.00 83.88 341 ILE A O 1
ATOM 2749 N N . GLU A 1 342 ? 4.587 11.893 -5.413 1.00 80.69 342 GLU A N 1
ATOM 2750 C CA . GLU A 1 342 ? 5.260 12.125 -6.695 1.00 80.69 342 GLU A CA 1
ATOM 2751 C C . GLU A 1 342 ? 5.634 10.793 -7.355 1.00 80.69 342 GLU A C 1
ATOM 2753 O O . GLU A 1 342 ? 5.282 10.556 -8.510 1.00 80.69 342 GLU A O 1
ATOM 2758 N N . GLY A 1 343 ? 6.254 9.889 -6.587 1.00 76.44 343 GLY A N 1
ATOM 2759 C CA . GLY A 1 343 ? 6.592 8.539 -7.037 1.00 76.44 343 GLY A CA 1
ATOM 2760 C C . GLY A 1 343 ? 5.365 7.740 -7.475 1.00 76.44 343 GLY A C 1
ATOM 2761 O O . GLY A 1 343 ? 5.381 7.122 -8.537 1.00 76.44 343 GLY A O 1
ATOM 2762 N N . ALA A 1 344 ? 4.278 7.814 -6.705 1.00 81.12 344 ALA A N 1
ATOM 2763 C CA . ALA A 1 344 ? 3.036 7.106 -6.997 1.00 81.12 344 ALA A CA 1
ATOM 2764 C C . ALA A 1 344 ? 2.313 7.610 -8.258 1.00 81.12 344 ALA A C 1
ATOM 2766 O O . ALA A 1 344 ? 1.507 6.870 -8.809 1.00 81.12 344 ALA A O 1
ATOM 2767 N N . ASN A 1 345 ? 2.598 8.827 -8.738 1.00 81.38 345 ASN A N 1
ATOM 2768 C CA . ASN A 1 345 ? 1.961 9.432 -9.919 1.00 81.38 345 ASN A CA 1
ATOM 2769 C C . ASN A 1 345 ? 2.897 9.543 -11.142 1.00 81.38 345 ASN A C 1
ATOM 2771 O O . ASN A 1 345 ? 2.610 10.260 -12.106 1.00 81.38 345 ASN A O 1
ATOM 2775 N N . LEU A 1 346 ? 4.033 8.836 -11.134 1.00 75.50 346 LEU A N 1
ATOM 2776 C CA . LEU A 1 346 ? 4.946 8.799 -12.277 1.00 75.50 346 LEU A CA 1
ATOM 2777 C C . LEU A 1 346 ? 4.289 8.194 -13.529 1.00 75.50 346 LEU A C 1
ATOM 2779 O O . LEU A 1 346 ? 3.376 7.373 -13.467 1.00 75.50 346 LEU A O 1
ATOM 2783 N N . GLY A 1 347 ? 4.782 8.592 -14.706 1.00 67.31 347 GLY A N 1
ATOM 2784 C CA . GLY A 1 347 ? 4.362 7.998 -15.981 1.00 67.31 347 GLY A CA 1
ATOM 2785 C C . GLY A 1 347 ? 2.922 8.316 -16.401 1.00 67.31 347 GLY A C 1
ATOM 2786 O O . GLY A 1 347 ? 2.377 7.613 -17.248 1.00 67.31 347 GLY A O 1
ATOM 2787 N N . GLY A 1 348 ? 2.311 9.362 -15.832 1.00 67.25 348 GLY A N 1
ATOM 2788 C CA . GLY A 1 348 ? 0.919 9.735 -16.105 1.00 67.25 348 GLY A CA 1
ATOM 2789 C C . GLY A 1 348 ? -0.108 8.867 -15.372 1.00 67.25 348 GLY A C 1
ATOM 2790 O O . GLY A 1 348 ? -1.284 8.897 -15.729 1.00 67.25 348 GLY A O 1
ATOM 2791 N N . TYR A 1 349 ? 0.330 8.089 -14.376 1.00 78.50 349 TYR A N 1
ATOM 2792 C CA . TYR A 1 349 ? -0.552 7.339 -13.490 1.00 78.50 349 TYR A CA 1
ATOM 2793 C C . TYR A 1 349 ? -1.209 8.261 -12.454 1.00 78.50 349 TYR A C 1
ATOM 2795 O O . TYR A 1 349 ? -0.612 9.246 -12.024 1.00 78.50 349 TYR A O 1
ATOM 2803 N N . ASN A 1 350 ? -2.432 7.916 -12.048 1.00 84.56 350 ASN A N 1
ATOM 2804 C CA . ASN A 1 350 ? -3.158 8.595 -10.983 1.00 84.56 350 ASN A CA 1
ATOM 2805 C C . ASN A 1 350 ? -3.377 7.627 -9.811 1.00 84.56 350 ASN A C 1
ATOM 2807 O O . ASN A 1 350 ? -4.088 6.633 -9.943 1.00 84.56 350 ASN A O 1
ATOM 2811 N N . SER A 1 351 ? -2.757 7.928 -8.675 1.00 88.62 351 SER A N 1
ATOM 2812 C CA . SER A 1 351 ? -2.844 7.157 -7.430 1.00 88.62 351 SER A CA 1
ATOM 2813 C C . SER A 1 351 ? -3.980 7.603 -6.504 1.00 88.62 351 SER A C 1
ATOM 2815 O O . SER A 1 351 ? -4.197 6.975 -5.464 1.00 88.62 351 SER A O 1
ATOM 2817 N N . PHE A 1 352 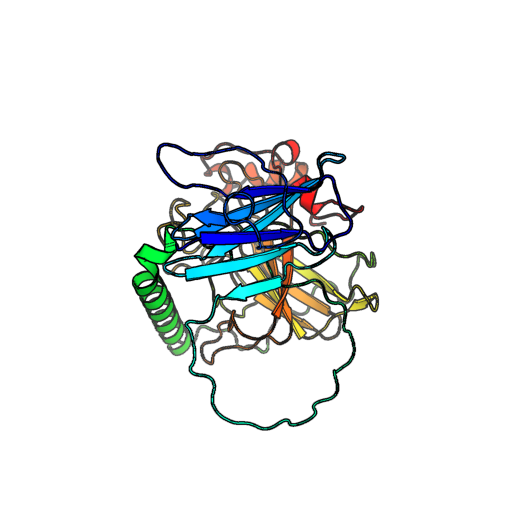? -4.713 8.660 -6.866 1.00 91.00 352 PHE A N 1
ATOM 2818 C CA . PHE A 1 352 ? -5.858 9.147 -6.108 1.00 91.00 352 PHE A CA 1
ATOM 2819 C C . PHE A 1 352 ? -7.095 8.270 -6.335 1.00 91.00 352 PHE A C 1
ATOM 2821 O O . PHE A 1 352 ? -7.421 7.913 -7.467 1.00 91.00 352 PHE A O 1
ATOM 2828 N N . ILE A 1 353 ? -7.785 7.918 -5.248 1.00 89.12 353 ILE A N 1
ATOM 2829 C CA . ILE A 1 353 ? -9.069 7.206 -5.297 1.00 89.12 353 ILE A CA 1
ATOM 2830 C C . ILE A 1 353 ? -10.169 8.185 -5.730 1.00 89.12 353 ILE A C 1
ATOM 2832 O O . ILE A 1 353 ? -10.286 9.270 -5.157 1.00 89.12 353 ILE A O 1
ATOM 2836 N N . GLU A 1 354 ? -10.972 7.775 -6.717 1.00 71.50 354 GLU A N 1
ATOM 2837 C CA . GLU A 1 354 ? -12.113 8.529 -7.268 1.00 71.50 354 GLU A CA 1
ATOM 2838 C C . GLU A 1 354 ? -13.447 8.235 -6.570 1.00 71.50 354 GLU A C 1
ATOM 2840 O O . GLU A 1 354 ? -13.710 7.052 -6.239 1.00 71.50 354 GLU A O 1
#

Sequence (354 aa):
MPGFNIRNASSNKHLQVFVSKYSEDGDDSWFNVPTSFADPKTAHWERNGWELVAFRDTTNETRRGWYLNCTNQTVDVTFNGFDKEITIALEDAPTDRRRQPEESFSPPRYFTHVSKFEARFRSVHALKCAPAIATFETQRMLKRNHLTKRGRQAPTSLAPAPHYSTIKNTTCVTAPEVIEGPYYINNEYVRTDLTETQAGIKIVLDIGVVDTVTCTPLPNVFVELWAANATGEYGGYPAGNPSHVHTETFLRGGYYTNANGIVEITTLYPGYYESRTSHIHTMIHKDWQQHANGTLISQAGSVVHVGQFFFEETWNDRVYETLPYTTNKQGRTLNTEDHWIEGANLGGYNSFIE

InterPro domains:
  IPR000627 Intradiol ring-cleavage dioxygenase, C-terminal [PF00775] (179-283)
  IPR015889 Intradiol ring-cleavage dioxygenase, core [G3DSA:2.60.130.10] (122-345)
  IPR015889 Intradiol ring-cleavage dioxygenase, core [SSF49482] (158-340)

Secondary structure (DSSP, 8-state):
--EEEEEE-SS-TTEEEEE---SSS-----EEPPSSSS-HHHHEEE--SEEEEEEEESSSS-EEEEEEE-TTSEEEEEE--TTSPPEEEE---------------PPPPP------SSTT---TTTTTTHHHHHHHHHHHHHHHHHHHTTT-PPPTT-PPPPS-SS-S----SPPPP----TT--SS-BB-SB--TT--S-EEEEEEE-EETTTTEE-TT-EEEEEEB-TTSPBTTBGGG-TT---S--TTEEEEE--TTSEEEEEEEPPPPBTTB-SEEEEEEEES--B-TTSBB-TTSSEEEEEEEEE--HHHHHHHHTSTTGGG--SPPPPGGG-HHHHHHTGGG---B--

Radius of gyration: 23.08 Å; chains: 1; bounding box: 63×55×42 Å

Organism: NCBI:txid117069

Foldseek 3Di:
DQWEFEAEPEPAQQKWKDKFDPDPPTDPDIAGHHHDSPDCVRGTDDDAAWIKIKMDRPVDGDIDIATDHRHVFYWYWYHHDSLDDIDIDTDDDDDDDDDDDDDDDDDDDDDDDPDDGQVPPDDPLCVVCVVVLVVVVVVLVVVLLVVLVVPPDPPPPCFDDDPDPADPDLPLDDQFFDHPPLQDDPWAFADQEQAPPADAAKDKDKDWDADSVVSATDFFKKKWKFAAGLQGHGFQQPPNNSSGGDNGRHRTHTHTAHPNNIGIHMHHFHHDAPQGATKMKIWIFDQWDHDPSRITRRPGGDTDGIAMAHADQVVVVVRCVDPPNVVHPHDHDGPVRRPRCVSSCPPNDDRYDD